Protein AF-A0A6I3KCF5-F1 (afdb_monomer_lite)

Sequence (185 aa):
MARKKREAAARRPHEKFSPAQVIAALEASAGIRLGAAQVLRCSPTTVTNYVERYPDVKAALAEILENRLDIAEGVIIKRIADDRNPAVQSNAAQFYLKMMGASRGYGAAPRVLKFKLPDIDGVEDVPRALSAIRAGVTNAEITPEQGRQLSDLVDIHRRALVDVEHDARLVALERTLSSNAAPRH

Structure (mmCIF, N/CA/C/O backbone):
data_AF-A0A6I3KCF5-F1
#
_entry.id   AF-A0A6I3KCF5-F1
#
loop_
_atom_site.group_PDB
_atom_site.id
_atom_site.type_symbol
_atom_site.label_atom_id
_atom_site.label_alt_id
_atom_site.label_comp_id
_atom_site.label_asym_id
_atom_site.label_entity_id
_atom_site.label_seq_id
_atom_site.pdbx_PDB_ins_code
_atom_site.Cartn_x
_atom_site.Cartn_y
_atom_site.Cartn_z
_atom_site.occupancy
_atom_site.B_iso_or_equiv
_atom_site.auth_seq_id
_atom_site.auth_comp_id
_atom_site.auth_asym_id
_atom_site.auth_atom_id
_atom_site.pdbx_PDB_model_num
ATOM 1 N N . MET A 1 1 ? -26.124 -21.050 31.000 1.00 44.09 1 MET A N 1
ATOM 2 C CA . MET A 1 1 ? -24.937 -21.603 31.702 1.00 44.09 1 MET A CA 1
ATOM 3 C C . MET A 1 1 ? -23.717 -21.857 30.796 1.00 44.09 1 MET A C 1
ATOM 5 O O . MET A 1 1 ? -22.607 -21.783 31.300 1.00 44.09 1 MET A O 1
ATOM 9 N N . ALA A 1 2 ? -23.861 -22.088 29.480 1.00 45.00 2 ALA A N 1
ATOM 10 C CA . ALA A 1 2 ? -22.724 -22.385 28.584 1.00 45.00 2 ALA A CA 1
ATOM 11 C C . ALA A 1 2 ? -21.804 -21.183 28.243 1.00 45.00 2 ALA A C 1
ATOM 13 O O . ALA A 1 2 ? -20.603 -21.361 28.060 1.00 45.00 2 ALA A O 1
ATOM 14 N N . ARG A 1 3 ? -22.340 -19.952 28.214 1.00 49.94 3 ARG A N 1
ATOM 15 C CA . ARG A 1 3 ? -21.597 -18.728 27.840 1.00 49.94 3 ARG A CA 1
ATOM 16 C C . ARG A 1 3 ? -20.489 -18.359 28.843 1.00 49.94 3 ARG A C 1
ATOM 18 O O . ARG A 1 3 ? -19.351 -18.154 28.439 1.00 49.94 3 ARG A O 1
ATOM 25 N N . LYS A 1 4 ? -20.787 -18.431 30.148 1.00 46.50 4 LYS A N 1
ATOM 26 C CA . LYS A 1 4 ? -19.824 -18.197 31.248 1.00 46.50 4 LYS A CA 1
ATOM 27 C C . LYS A 1 4 ? -18.660 -19.198 31.272 1.00 46.50 4 LYS A C 1
ATOM 29 O O . LYS A 1 4 ? -17.577 -18.869 31.739 1.00 46.50 4 LYS A O 1
ATOM 34 N N . LYS A 1 5 ? -18.872 -20.428 30.783 1.00 44.56 5 LYS A N 1
ATOM 35 C CA . LYS A 1 5 ? -17.862 -21.502 30.812 1.00 44.56 5 LYS A CA 1
ATOM 36 C C . LYS A 1 5 ? -16.839 -21.376 29.672 1.00 44.56 5 LYS A C 1
ATOM 38 O O . LYS A 1 5 ? -15.710 -21.819 29.837 1.00 44.56 5 LYS A O 1
ATOM 43 N N . ARG A 1 6 ? -17.207 -20.725 28.556 1.00 50.31 6 ARG A N 1
ATOM 44 C CA . ARG A 1 6 ? -16.279 -20.370 27.462 1.00 50.31 6 ARG A CA 1
ATOM 45 C C . ARG A 1 6 ? -15.410 -19.149 27.798 1.00 50.31 6 ARG A C 1
ATOM 47 O O . ARG A 1 6 ? -14.245 -19.134 27.427 1.00 50.31 6 ARG A O 1
ATOM 54 N N . GLU A 1 7 ? -15.928 -18.183 28.561 1.00 48.69 7 GLU A N 1
ATOM 55 C CA . GLU A 1 7 ? -15.172 -16.992 29.010 1.00 48.69 7 GLU A CA 1
ATOM 56 C C . GLU A 1 7 ? -14.004 -17.315 29.958 1.00 48.69 7 GLU A C 1
ATOM 58 O O . GLU A 1 7 ? -13.011 -16.590 29.987 1.00 48.69 7 GLU A O 1
ATOM 63 N N . ALA A 1 8 ? -14.098 -18.405 30.724 1.00 50.34 8 ALA A N 1
ATOM 64 C CA . ALA A 1 8 ? -13.083 -18.790 31.704 1.00 50.34 8 ALA A CA 1
ATOM 65 C C . ALA A 1 8 ? -11.875 -19.543 31.106 1.00 50.34 8 ALA A C 1
ATOM 67 O O . ALA A 1 8 ? -10.851 -19.660 31.771 1.00 50.34 8 ALA A O 1
ATOM 68 N N . ALA A 1 9 ? -11.961 -20.048 29.870 1.00 50.12 9 ALA A N 1
ATOM 69 C CA . ALA A 1 9 ? -10.979 -20.998 29.334 1.00 50.12 9 ALA A CA 1
ATOM 70 C C . ALA A 1 9 ? -9.673 -20.372 28.792 1.00 50.12 9 ALA A C 1
ATOM 72 O O . ALA A 1 9 ? -8.746 -21.113 28.484 1.00 50.12 9 ALA A O 1
ATOM 73 N N . ALA A 1 10 ? -9.565 -19.039 28.683 1.00 56.69 10 ALA A N 1
ATOM 74 C CA . ALA A 1 10 ? -8.436 -18.384 27.998 1.00 56.69 10 ALA A CA 1
ATOM 75 C C . ALA A 1 10 ? -7.713 -17.277 28.790 1.00 56.69 10 ALA A C 1
ATOM 77 O O . ALA A 1 10 ? -6.734 -16.723 28.297 1.00 56.69 10 ALA A O 1
ATOM 78 N N . ARG A 1 11 ? -8.169 -16.917 29.995 1.00 59.16 11 ARG A N 1
ATOM 79 C CA . ARG A 1 11 ? -7.588 -15.796 30.752 1.00 59.16 11 ARG A CA 1
ATOM 80 C C . ARG A 1 11 ? -6.475 -16.288 31.674 1.00 59.16 11 ARG A C 1
ATOM 82 O O . ARG A 1 11 ? -6.731 -17.098 32.565 1.00 59.16 11 ARG A O 1
ATOM 89 N N . ARG A 1 12 ? -5.252 -15.769 31.518 1.00 62.75 12 ARG A N 1
ATOM 90 C CA . ARG A 1 12 ? -4.183 -16.026 32.498 1.00 62.75 12 ARG A CA 1
ATOM 91 C C . ARG A 1 12 ? -4.473 -15.275 33.808 1.00 62.75 12 ARG A C 1
ATOM 93 O O . ARG A 1 12 ? -5.061 -14.193 33.760 1.00 62.75 12 ARG A O 1
ATOM 100 N N . PRO A 1 13 ? -4.012 -15.772 34.972 1.00 58.47 13 PRO A N 1
ATOM 101 C CA . PRO A 1 13 ? -4.351 -15.208 36.288 1.00 58.47 13 PRO A CA 1
ATOM 102 C C . PRO A 1 13 ? -4.056 -13.706 36.464 1.00 58.47 13 PRO A C 1
ATOM 104 O O . PRO A 1 13 ? -4.675 -13.053 37.298 1.00 58.47 13 PRO A O 1
ATOM 107 N N . HIS A 1 14 ? -3.147 -13.139 35.663 1.00 69.81 14 HIS A N 1
ATOM 108 C CA . HIS A 1 14 ? -2.705 -11.740 35.757 1.00 69.81 14 HIS A CA 1
ATOM 109 C C . HIS A 1 14 ? -3.268 -10.817 34.668 1.00 69.81 14 HIS A C 1
ATOM 111 O O . HIS A 1 14 ? -2.933 -9.633 34.619 1.00 69.81 14 HIS A O 1
ATOM 117 N N . GLU A 1 15 ? -4.104 -11.328 33.768 1.00 78.31 15 GLU A N 1
ATOM 118 C CA . GLU A 1 15 ? -4.630 -10.525 32.669 1.00 78.31 15 GLU A CA 1
ATOM 119 C C . GLU A 1 15 ? -5.854 -9.719 33.098 1.00 78.31 15 GLU A C 1
ATOM 121 O O . GLU A 1 15 ? -6.795 -10.240 33.704 1.00 78.31 15 GLU A O 1
ATOM 126 N N . LYS A 1 16 ? -5.814 -8.416 32.790 1.00 84.06 16 LYS A N 1
ATOM 127 C CA . LYS A 1 16 ? -6.870 -7.456 33.136 1.00 84.06 16 LYS A CA 1
ATOM 128 C C . LYS A 1 16 ? -8.125 -7.610 32.273 1.00 84.06 16 LYS A C 1
ATOM 130 O O . LYS A 1 16 ? -9.213 -7.331 32.764 1.00 84.06 16 LYS A O 1
ATOM 135 N N . PHE A 1 17 ? -7.982 -8.065 31.029 1.00 92.81 17 PHE A N 1
ATOM 136 C CA . PHE A 1 17 ? -9.075 -8.197 30.069 1.00 92.81 17 PHE A CA 1
ATOM 137 C C . PHE A 1 17 ? -9.121 -9.621 29.519 1.00 92.81 17 PHE A C 1
ATOM 139 O O . PHE A 1 17 ? -8.110 -10.314 29.457 1.00 92.81 17 PHE A O 1
ATOM 146 N N . SER A 1 18 ? -10.304 -10.072 29.124 1.00 94.25 18 SER A N 1
ATOM 147 C CA . SER A 1 18 ? -10.449 -11.282 28.315 1.00 94.25 18 SER A CA 1
ATOM 148 C C . SER A 1 18 ? -10.293 -10.949 26.825 1.00 94.25 18 SER A C 1
ATOM 150 O O . SER A 1 18 ? -10.602 -9.823 26.423 1.00 94.25 18 SER A O 1
ATOM 152 N N . PRO A 1 19 ? -9.890 -11.915 25.979 1.00 94.44 19 PRO A N 1
ATOM 153 C CA . PRO A 1 19 ? -9.884 -11.742 24.526 1.00 94.44 19 PRO A CA 1
ATOM 154 C C . PRO A 1 19 ? -11.222 -11.223 23.975 1.00 94.44 19 PRO A C 1
ATOM 156 O O . PRO A 1 19 ? -11.235 -10.289 23.180 1.00 94.44 19 PRO A O 1
ATOM 159 N N . ALA A 1 20 ? -12.350 -11.738 24.477 1.00 95.44 20 ALA A N 1
ATOM 160 C CA . ALA A 1 20 ? -13.687 -11.307 24.067 1.00 95.44 20 ALA A CA 1
ATOM 161 C C . ALA A 1 20 ? -13.976 -9.826 24.384 1.00 95.44 20 ALA A C 1
ATOM 163 O O . ALA A 1 20 ? -14.589 -9.135 23.576 1.00 95.44 20 ALA A O 1
ATOM 164 N N . GLN A 1 21 ? -13.505 -9.311 25.527 1.00 96.75 21 GLN A N 1
ATOM 165 C CA . GLN A 1 21 ? -13.636 -7.885 25.857 1.00 96.75 21 GLN A CA 1
ATOM 166 C C . GLN A 1 21 ? -12.814 -7.005 24.914 1.00 96.75 21 GLN A C 1
ATOM 168 O O . GLN A 1 21 ? -13.259 -5.921 24.545 1.00 96.75 21 GLN A O 1
ATOM 173 N N . VAL A 1 22 ? -11.625 -7.467 24.519 1.00 97.38 22 VAL A N 1
ATOM 174 C CA . VAL A 1 22 ? -10.785 -6.737 23.563 1.00 97.38 22 VAL A CA 1
ATOM 175 C C . VAL A 1 22 ? -11.412 -6.736 22.172 1.00 97.38 22 VAL A C 1
ATOM 177 O O . VAL A 1 22 ? -11.432 -5.686 21.538 1.00 97.38 22 VAL A O 1
ATOM 180 N N . ILE A 1 23 ? -11.984 -7.860 21.733 1.00 97.88 23 ILE A N 1
ATOM 181 C CA . ILE A 1 23 ? -12.723 -7.950 20.465 1.00 97.88 23 ILE A CA 1
ATOM 182 C C . ILE A 1 23 ? -13.905 -6.980 20.465 1.00 97.88 23 ILE A C 1
ATOM 184 O O . ILE A 1 23 ? -13.972 -6.128 19.589 1.00 97.88 23 ILE A O 1
ATOM 188 N N . ALA A 1 24 ? -14.760 -7.006 21.491 1.00 97.81 24 ALA A N 1
ATOM 189 C CA . ALA A 1 24 ? -15.908 -6.100 21.576 1.00 97.81 24 ALA A CA 1
ATOM 190 C C . ALA A 1 24 ? -15.497 -4.613 21.569 1.00 97.81 24 ALA A C 1
ATOM 192 O O . ALA A 1 24 ? -16.167 -3.771 20.972 1.00 97.81 24 ALA A O 1
ATOM 193 N N . AL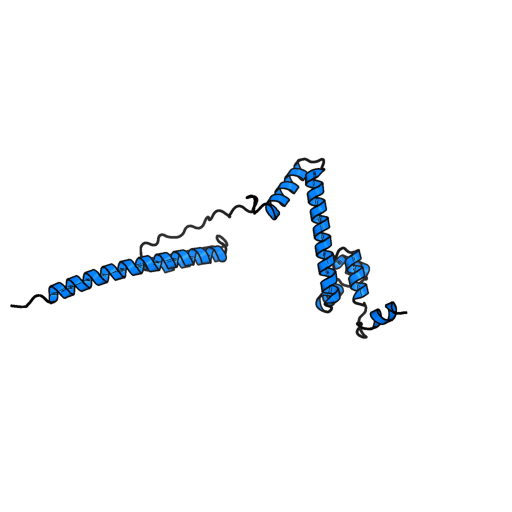A A 1 25 ? -14.373 -4.271 22.208 1.00 98.00 25 ALA A N 1
ATOM 194 C CA . ALA A 1 25 ? -13.841 -2.912 22.172 1.00 98.00 25 ALA A CA 1
ATOM 195 C C . ALA A 1 25 ? -13.296 -2.522 20.788 1.00 98.00 25 ALA A C 1
ATOM 197 O O . ALA A 1 25 ? -13.431 -1.365 20.394 1.00 98.00 25 ALA A O 1
ATOM 198 N N . LEU A 1 26 ? -12.691 -3.467 20.057 1.00 97.75 26 LEU A N 1
ATOM 199 C CA . LEU A 1 26 ? -12.254 -3.271 18.672 1.00 97.75 26 LEU A CA 1
ATOM 200 C C . LEU A 1 26 ? -13.448 -3.135 17.721 1.00 97.75 26 LEU A C 1
ATOM 202 O O . LEU A 1 26 ? -13.407 -2.284 16.841 1.00 97.75 26 LEU A O 1
ATOM 206 N N . GLU A 1 27 ? -14.518 -3.904 17.907 1.00 97.12 27 GLU A N 1
ATOM 207 C CA . GLU A 1 27 ? -15.756 -3.769 17.127 1.00 97.12 27 GLU A CA 1
ATOM 208 C C . GLU A 1 27 ? -16.377 -2.383 17.333 1.00 97.12 27 GLU A C 1
ATOM 210 O O . GLU A 1 27 ? -16.624 -1.660 16.368 1.00 97.12 27 GLU A O 1
ATOM 215 N N . ALA A 1 28 ? -16.531 -1.960 18.594 1.00 96.81 28 ALA A N 1
ATOM 216 C CA . ALA A 1 28 ? -17.076 -0.648 18.943 1.00 96.81 28 ALA A CA 1
ATOM 217 C C . ALA A 1 28 ? -16.240 0.524 18.396 1.00 96.81 28 ALA A C 1
ATOM 219 O O . ALA A 1 28 ? -16.764 1.622 18.213 1.00 96.81 28 ALA A O 1
ATOM 220 N N . SER A 1 29 ? -14.947 0.307 18.136 1.00 96.12 29 SER A N 1
ATOM 221 C CA . SER A 1 29 ? -14.039 1.317 17.592 1.00 96.12 29 SER A CA 1
ATOM 222 C C . SER A 1 29 ? -13.731 1.151 16.101 1.00 96.12 29 SER A C 1
ATOM 224 O O . SER A 1 29 ? -12.820 1.820 15.608 1.00 96.12 29 SER A O 1
ATOM 226 N N . ALA A 1 30 ? -14.425 0.261 15.381 1.00 93.94 30 ALA A N 1
ATOM 227 C CA . ALA A 1 30 ? -14.126 -0.077 13.983 1.00 93.94 30 ALA A CA 1
ATOM 228 C C . ALA A 1 30 ? -12.634 -0.426 13.757 1.00 93.94 30 ALA A C 1
ATOM 230 O O . ALA A 1 30 ? -11.966 0.048 12.830 1.00 93.94 30 ALA A O 1
ATOM 231 N N . GLY A 1 31 ? -12.064 -1.209 14.673 1.00 93.19 31 GLY A N 1
ATOM 232 C CA . GLY A 1 31 ? -10.689 -1.702 14.626 1.00 93.19 31 GLY A CA 1
ATOM 233 C C . GLY A 1 31 ? -9.635 -0.647 14.974 1.00 93.19 31 GLY A C 1
ATOM 234 O O . GLY A 1 31 ? -8.435 -0.896 14.833 1.00 93.19 31 GLY A O 1
ATOM 235 N N . ILE A 1 32 ? -10.035 0.548 15.424 1.00 95.44 32 ILE A N 1
ATOM 236 C CA . ILE A 1 32 ? -9.100 1.595 15.847 1.00 95.44 32 ILE A CA 1
ATOM 237 C C . ILE A 1 32 ? -8.574 1.244 17.240 1.00 95.44 32 ILE A C 1
ATOM 239 O O . ILE A 1 32 ? -9.301 1.312 18.233 1.00 95.44 32 ILE A O 1
ATOM 243 N N . ARG A 1 33 ? -7.283 0.909 17.332 1.00 94.25 33 ARG A N 1
ATOM 244 C CA . ARG A 1 33 ? -6.646 0.452 18.582 1.00 94.25 33 ARG A CA 1
ATOM 245 C C . ARG A 1 33 ? -6.702 1.487 19.703 1.00 94.25 33 ARG A C 1
ATOM 247 O O . ARG A 1 33 ? -6.974 1.127 20.842 1.00 94.25 33 ARG A O 1
ATOM 254 N N . LEU A 1 34 ? -6.474 2.764 19.385 1.00 95.81 34 LEU A N 1
ATOM 255 C CA . LEU A 1 34 ? -6.609 3.852 20.360 1.00 95.81 34 LEU A CA 1
ATOM 256 C C . LEU A 1 34 ? -8.057 3.971 20.860 1.00 95.81 34 LEU A C 1
ATOM 258 O O . LEU A 1 34 ? -8.266 4.100 22.060 1.00 95.81 34 LEU A O 1
ATOM 262 N N . GLY A 1 35 ? -9.045 3.853 19.967 1.00 96.69 35 GLY A N 1
ATOM 263 C CA . GLY A 1 35 ? -10.463 3.868 20.333 1.00 96.69 35 GLY A CA 1
ATOM 264 C C . GLY A 1 35 ? -10.843 2.683 21.223 1.00 96.69 35 GLY A C 1
ATOM 265 O O . GLY A 1 35 ? -11.459 2.869 22.266 1.00 96.69 35 GLY A O 1
ATOM 266 N N . ALA A 1 36 ? -10.381 1.476 20.894 1.00 97.06 36 ALA A N 1
ATOM 267 C CA . ALA A 1 36 ? -10.595 0.293 21.729 1.00 97.06 36 ALA A CA 1
ATOM 268 C C . ALA A 1 36 ? -9.938 0.447 23.111 1.00 97.06 36 ALA A C 1
ATOM 270 O O . ALA A 1 36 ? -10.520 0.090 24.133 1.00 97.06 36 ALA A O 1
ATOM 271 N N . ALA A 1 37 ? -8.739 1.031 23.161 1.00 97.31 37 ALA A N 1
ATOM 272 C CA . ALA A 1 37 ? -8.047 1.317 24.411 1.00 97.31 37 ALA A CA 1
ATOM 273 C C . ALA A 1 37 ? -8.792 2.353 25.266 1.00 97.31 37 ALA A C 1
ATOM 275 O O . ALA A 1 37 ? -8.874 2.188 26.480 1.00 97.31 37 ALA A O 1
ATOM 276 N N . GLN A 1 38 ? -9.393 3.374 24.649 1.00 97.44 38 GLN A N 1
ATOM 277 C CA . GLN A 1 38 ? -10.258 4.337 25.337 1.00 97.44 38 GLN A CA 1
ATOM 278 C C . GLN A 1 38 ? -11.514 3.662 25.904 1.00 97.44 38 GLN A C 1
ATOM 280 O O . GLN A 1 38 ? -11.844 3.884 27.069 1.00 97.44 38 GLN A O 1
ATOM 285 N N . VAL A 1 39 ? -12.160 2.781 25.129 1.00 97.00 39 VAL A N 1
ATOM 286 C CA . VAL A 1 39 ? -13.317 1.982 25.578 1.00 97.00 39 VAL A CA 1
ATOM 287 C C . VAL A 1 39 ? -12.951 1.117 26.790 1.00 97.00 39 VAL A C 1
ATOM 289 O O . VAL A 1 39 ? -13.680 1.089 27.780 1.00 97.00 39 VAL A O 1
ATOM 292 N N . LEU A 1 40 ? -11.787 0.462 26.755 1.00 96.06 40 LEU A N 1
ATOM 293 C CA . LEU A 1 40 ? -11.286 -0.386 27.844 1.00 96.06 40 LEU A CA 1
ATOM 294 C C . LEU A 1 40 ? -10.598 0.390 28.977 1.00 96.06 40 LEU A C 1
ATOM 296 O O . LEU A 1 40 ? -10.210 -0.215 29.978 1.00 96.06 40 LEU A O 1
ATOM 300 N N . ARG A 1 41 ? -10.421 1.710 28.824 1.00 96.75 41 ARG A N 1
ATOM 301 C CA . ARG A 1 41 ? -9.649 2.585 29.723 1.00 96.75 41 ARG A CA 1
ATOM 302 C C . ARG A 1 41 ? -8.249 2.035 30.021 1.00 96.75 41 ARG A C 1
ATOM 304 O O . ARG A 1 41 ? -7.807 1.984 31.169 1.00 96.75 41 ARG A O 1
ATOM 311 N N . CYS A 1 42 ? -7.555 1.592 28.979 1.00 96.12 42 CYS A N 1
ATOM 312 C CA . CYS A 1 42 ? -6.203 1.051 29.061 1.00 96.12 42 CYS A CA 1
ATOM 313 C C . CYS A 1 42 ? -5.259 1.735 28.062 1.00 96.12 42 CYS A C 1
ATOM 315 O O . CYS A 1 42 ? -5.647 2.641 27.328 1.00 96.12 42 CYS A O 1
ATOM 317 N N . SER A 1 43 ? -3.991 1.321 28.051 1.00 95.94 43 SER A N 1
ATOM 318 C CA . SER A 1 43 ? -3.025 1.814 27.065 1.00 95.94 43 SER A CA 1
ATOM 319 C C . SER A 1 43 ? -3.260 1.158 25.693 1.00 95.94 43 SER A C 1
ATOM 321 O O . SER A 1 43 ? -3.490 -0.053 25.647 1.00 95.94 43 SER A O 1
ATOM 323 N N . PRO A 1 44 ? -3.091 1.872 24.562 1.00 94.50 44 PRO A N 1
ATOM 324 C CA . PRO A 1 44 ? -3.104 1.279 23.218 1.00 94.50 44 PRO A CA 1
ATOM 325 C C . PRO A 1 44 ? -2.124 0.116 23.047 1.00 94.50 44 PRO A C 1
ATOM 327 O O . PRO A 1 44 ? -2.420 -0.847 22.340 1.00 94.50 44 PRO A O 1
ATOM 330 N N . THR A 1 45 ? -0.983 0.159 23.744 1.00 95.75 45 THR A N 1
ATOM 331 C CA . THR A 1 45 ? -0.019 -0.953 23.763 1.00 95.75 45 THR A CA 1
ATOM 332 C C . THR A 1 45 ? -0.617 -2.219 24.366 1.00 95.75 45 THR A C 1
ATOM 334 O O . THR A 1 45 ? -0.299 -3.313 23.919 1.00 95.75 45 THR A O 1
ATOM 337 N N . THR A 1 46 ? -1.543 -2.097 25.324 1.00 95.38 46 THR A N 1
ATOM 338 C CA . THR A 1 46 ? -2.258 -3.255 25.878 1.00 95.38 46 THR A CA 1
ATOM 339 C C . THR A 1 46 ? -3.102 -3.925 24.800 1.00 95.38 46 THR A C 1
ATOM 341 O O . THR A 1 46 ? -3.008 -5.133 24.640 1.00 95.38 46 THR A O 1
ATOM 344 N N . VAL A 1 47 ? -3.862 -3.165 24.010 1.00 96.31 47 VAL A N 1
ATOM 345 C CA . VAL A 1 47 ? -4.665 -3.725 22.909 1.00 96.31 47 VAL A CA 1
ATOM 346 C C . VAL A 1 47 ? -3.771 -4.393 21.859 1.00 96.31 47 VAL A C 1
ATOM 348 O O . VAL A 1 47 ? -4.043 -5.526 21.470 1.00 96.31 47 VAL A O 1
ATOM 351 N N . THR A 1 48 ? -2.669 -3.746 21.456 1.00 96.25 48 THR A N 1
ATOM 352 C CA . THR A 1 48 ? -1.685 -4.337 20.527 1.00 96.25 48 THR A CA 1
ATOM 353 C C . THR A 1 48 ? -1.135 -5.665 21.052 1.00 96.25 48 THR A C 1
ATOM 355 O O . THR A 1 48 ? -1.164 -6.656 20.329 1.00 96.25 48 THR A O 1
ATOM 358 N N . ASN A 1 49 ? -0.738 -5.725 22.327 1.00 95.31 49 ASN A N 1
ATOM 359 C CA . ASN A 1 49 ? -0.234 -6.957 22.935 1.00 95.31 49 ASN A CA 1
ATOM 360 C C . ASN A 1 49 ? -1.271 -8.090 22.899 1.00 95.31 49 ASN A C 1
ATOM 362 O O . ASN A 1 49 ? -0.899 -9.248 22.739 1.00 95.31 49 ASN A O 1
ATOM 366 N N . TYR A 1 50 ? -2.564 -7.783 23.054 1.00 95.88 50 TYR A N 1
ATOM 367 C CA . TYR A 1 50 ? -3.621 -8.794 22.941 1.00 95.88 50 TYR A CA 1
ATOM 368 C C . TYR A 1 50 ? -3.803 -9.267 21.498 1.00 95.88 50 TYR A C 1
ATOM 370 O O . TYR A 1 50 ? -3.946 -10.465 21.286 1.00 95.88 50 TYR A O 1
ATOM 378 N N . VAL A 1 51 ? -3.751 -8.363 20.516 1.00 95.56 51 VAL A N 1
ATOM 379 C CA . VAL A 1 51 ? -3.819 -8.718 19.087 1.00 95.56 51 VAL A CA 1
ATOM 380 C C . VAL A 1 51 ? -2.660 -9.633 18.686 1.00 95.56 51 VAL A C 1
ATOM 382 O O . VAL A 1 51 ? -2.860 -10.596 17.956 1.00 95.56 51 VAL A O 1
ATOM 385 N N . GLU A 1 52 ? -1.446 -9.358 19.160 1.00 94.69 52 GLU A N 1
ATOM 386 C CA . GLU A 1 52 ? -0.269 -10.181 18.849 1.00 94.69 52 GLU A CA 1
ATOM 387 C C . GLU A 1 52 ? -0.304 -11.540 19.552 1.00 94.69 52 GLU A C 1
ATOM 389 O O . GLU A 1 52 ? 0.111 -12.549 18.986 1.00 94.69 52 GLU A O 1
ATOM 394 N N . ARG A 1 53 ? -0.807 -11.570 20.789 1.00 93.56 53 ARG A N 1
ATOM 395 C CA . ARG A 1 53 ? -0.809 -12.766 21.636 1.00 93.56 53 ARG A CA 1
ATOM 396 C C . ARG A 1 53 ? -1.946 -13.734 21.325 1.00 93.56 53 ARG A C 1
ATOM 398 O O . ARG A 1 53 ? -1.755 -14.937 21.481 1.00 93.56 53 ARG A O 1
ATOM 405 N N . TYR A 1 54 ? -3.120 -13.227 20.955 1.00 94.81 54 TYR A N 1
ATOM 406 C CA . TYR A 1 54 ? -4.337 -14.023 20.802 1.00 94.81 54 TYR A CA 1
ATOM 407 C C . TYR A 1 54 ? -4.756 -14.107 19.328 1.00 94.81 54 TYR A C 1
ATOM 409 O O . TYR A 1 54 ? -5.262 -13.117 18.791 1.00 94.81 54 TYR A O 1
ATOM 417 N N . PRO A 1 55 ? -4.615 -15.283 18.678 1.00 95.12 55 PRO A N 1
ATOM 418 C CA . PRO A 1 55 ? -5.012 -15.477 17.283 1.00 95.12 55 PRO A CA 1
ATOM 419 C C . PRO A 1 55 ? -6.469 -15.099 17.001 1.00 95.12 55 PRO A C 1
ATOM 421 O O . PRO A 1 55 ? -6.737 -14.474 15.982 1.00 95.12 55 PRO A O 1
ATOM 424 N N . ASP A 1 56 ? -7.387 -15.382 17.928 1.00 95.00 56 ASP A N 1
ATOM 425 C CA . ASP A 1 56 ? -8.810 -15.048 17.776 1.00 95.00 56 ASP A CA 1
ATOM 426 C C . ASP A 1 56 ? -9.047 -13.531 17.734 1.00 95.00 56 ASP A C 1
ATOM 428 O O . ASP A 1 56 ? -9.836 -13.041 16.932 1.00 95.00 56 ASP A O 1
ATOM 432 N N . VAL A 1 57 ? -8.319 -12.761 18.556 1.00 96.50 57 VAL A N 1
ATOM 433 C CA . VAL A 1 57 ? -8.388 -11.287 18.545 1.00 96.50 57 VAL A CA 1
ATOM 434 C C . VAL A 1 57 ? -7.814 -10.748 17.237 1.00 96.50 57 VAL A C 1
ATOM 436 O O . VAL A 1 57 ? -8.351 -9.797 16.671 1.00 96.50 57 VAL A O 1
ATOM 439 N N . LYS A 1 58 ? -6.736 -11.362 16.734 1.00 96.31 58 LYS A N 1
ATOM 440 C CA . LYS A 1 58 ? -6.140 -11.013 15.441 1.00 96.31 58 LYS A CA 1
ATOM 441 C C . LYS A 1 58 ? -7.091 -11.295 14.276 1.00 96.31 58 LYS A C 1
ATOM 443 O O . LYS A 1 58 ? -7.212 -10.447 13.397 1.00 96.31 58 LYS A O 1
ATOM 448 N N . ALA A 1 59 ? -7.751 -12.451 14.278 1.00 96.25 59 ALA A N 1
ATOM 449 C CA . ALA A 1 59 ? -8.716 -12.839 13.254 1.00 96.25 59 ALA A CA 1
ATOM 450 C C . ALA A 1 59 ? -9.931 -11.902 13.252 1.00 96.25 59 ALA A C 1
ATOM 452 O O . ALA A 1 59 ? -10.262 -11.348 12.208 1.00 96.25 59 ALA A O 1
ATOM 453 N N . ALA A 1 60 ? -10.509 -11.630 14.426 1.00 96.62 60 ALA A N 1
ATOM 454 C CA . ALA A 1 60 ? -11.607 -10.675 14.558 1.00 96.62 60 ALA A CA 1
ATOM 455 C C . ALA A 1 60 ? -11.200 -9.265 14.100 1.00 96.62 60 ALA A C 1
ATOM 457 O O . ALA A 1 60 ? -11.946 -8.597 13.393 1.00 96.62 60 ALA A O 1
ATOM 458 N N . LEU A 1 61 ? -9.987 -8.808 14.444 1.00 96.00 61 LEU A N 1
ATOM 459 C CA . LEU A 1 61 ? -9.484 -7.528 13.949 1.00 96.00 61 LEU A CA 1
ATOM 460 C C . LEU A 1 61 ? -9.384 -7.507 12.420 1.00 96.00 61 LEU A C 1
ATOM 462 O O . LEU A 1 61 ? -9.741 -6.497 11.827 1.00 96.00 61 LEU A O 1
ATOM 466 N N . ALA A 1 62 ? -8.906 -8.579 11.785 1.00 94.50 62 ALA A N 1
ATOM 467 C CA . ALA A 1 62 ? -8.822 -8.646 10.328 1.00 94.50 62 ALA A CA 1
ATOM 468 C C . ALA A 1 62 ? -10.207 -8.485 9.678 1.00 94.50 62 ALA A C 1
ATOM 470 O O . ALA A 1 62 ? -10.366 -7.632 8.814 1.00 94.50 62 ALA A O 1
ATOM 471 N N . GLU A 1 63 ? -11.220 -9.201 10.166 1.00 96.38 63 GLU A N 1
ATOM 472 C CA . GLU A 1 63 ? -12.605 -9.079 9.685 1.00 96.38 63 GLU A CA 1
ATOM 473 C C . GLU A 1 63 ? -13.165 -7.655 9.862 1.00 96.38 63 GLU A C 1
ATOM 475 O O . GLU A 1 63 ? -13.744 -7.084 8.938 1.00 96.38 63 GLU A O 1
ATOM 480 N N . ILE A 1 64 ? -12.924 -7.027 11.019 1.00 95.81 64 ILE A N 1
ATOM 481 C CA . ILE A 1 64 ? -13.335 -5.637 11.272 1.00 95.81 64 ILE A CA 1
ATOM 482 C C . ILE A 1 64 ? -12.657 -4.667 10.292 1.00 95.81 64 ILE A C 1
ATOM 484 O O . ILE A 1 64 ? -13.266 -3.676 9.881 1.00 95.81 64 ILE A O 1
ATOM 488 N N . LEU A 1 65 ? -11.392 -4.914 9.939 1.00 91.88 65 LEU A N 1
ATOM 489 C CA . LEU A 1 65 ? -10.646 -4.077 9.000 1.00 91.88 65 LEU A CA 1
ATOM 490 C C . LEU A 1 65 ? -11.169 -4.213 7.565 1.00 91.88 65 LEU A C 1
ATOM 492 O O . LEU A 1 65 ? -11.283 -3.181 6.906 1.00 91.88 65 LEU A O 1
ATOM 496 N N . GLU A 1 66 ? -11.534 -5.420 7.126 1.00 94.12 66 GLU A N 1
ATOM 497 C CA . GLU A 1 66 ? -12.193 -5.647 5.829 1.00 94.12 66 GLU A CA 1
ATOM 498 C C . GLU A 1 66 ? -13.549 -4.930 5.774 1.00 94.12 66 GLU A C 1
ATOM 500 O O . GLU A 1 66 ? -13.776 -4.096 4.905 1.00 94.12 66 GLU A O 1
ATOM 505 N N . ASN A 1 67 ? -14.401 -5.104 6.790 1.00 93.81 67 ASN A N 1
ATOM 506 C CA . ASN A 1 67 ? -15.685 -4.398 6.850 1.00 93.81 67 ASN A CA 1
ATOM 507 C C . ASN A 1 67 ? -15.515 -2.863 6.859 1.00 93.81 67 ASN A C 1
ATOM 509 O O . ASN A 1 67 ? -16.304 -2.118 6.278 1.00 93.81 67 ASN A O 1
ATOM 513 N N . ARG A 1 68 ? -14.466 -2.346 7.511 1.00 90.06 68 ARG A N 1
ATOM 514 C CA . ARG A 1 68 ? -14.161 -0.908 7.469 1.00 90.06 68 ARG A CA 1
ATOM 515 C C . ARG A 1 68 ? -13.753 -0.451 6.067 1.00 90.06 68 ARG A C 1
ATOM 517 O O . ARG A 1 68 ? -14.059 0.686 5.702 1.00 90.06 68 ARG A O 1
ATOM 524 N N . LEU A 1 69 ? -13.045 -1.295 5.320 1.00 90.81 69 LEU A N 1
ATOM 525 C CA . LEU A 1 69 ? -12.682 -1.022 3.937 1.00 90.81 69 LEU A CA 1
ATOM 526 C C . LEU A 1 69 ? -13.938 -0.955 3.059 1.00 90.81 69 LEU A C 1
ATOM 528 O O . LEU A 1 69 ? -14.121 0.060 2.391 1.00 90.81 69 LEU A O 1
ATOM 532 N N . ASP A 1 70 ? -14.855 -1.919 3.178 1.00 93.62 70 ASP A N 1
ATOM 533 C CA . ASP A 1 70 ? -16.141 -1.925 2.458 1.00 93.62 70 ASP A CA 1
ATOM 534 C C . ASP A 1 70 ? -16.950 -0.640 2.705 1.00 93.62 70 ASP A C 1
ATOM 536 O O . ASP A 1 70 ? -17.505 -0.030 1.785 1.00 93.62 70 ASP A O 1
ATOM 540 N N . ILE A 1 71 ? -16.987 -0.164 3.956 1.00 92.38 71 ILE A N 1
ATOM 541 C CA . ILE A 1 71 ? -17.643 1.106 4.302 1.00 92.38 71 ILE A CA 1
ATOM 542 C C . ILE A 1 71 ? -16.974 2.281 3.577 1.00 92.38 71 ILE A C 1
ATOM 544 O O . ILE A 1 71 ? -17.665 3.161 3.054 1.00 92.38 71 ILE A O 1
ATOM 548 N N . ALA A 1 72 ? -15.640 2.322 3.546 1.00 89.62 72 ALA A N 1
ATOM 549 C CA . ALA A 1 72 ? -14.898 3.379 2.867 1.00 89.62 72 ALA A CA 1
ATOM 550 C C . ALA A 1 72 ? -15.131 3.351 1.346 1.00 89.62 72 ALA A C 1
ATOM 552 O O . ALA A 1 72 ? -15.337 4.408 0.742 1.00 89.62 72 ALA A O 1
ATOM 553 N N . GLU A 1 73 ? -15.174 2.164 0.740 1.00 92.56 73 GLU A N 1
ATOM 554 C CA . GLU A 1 73 ? -15.537 1.985 -0.668 1.00 92.56 73 GLU A CA 1
ATOM 555 C C . GLU A 1 73 ? -16.951 2.496 -0.944 1.00 92.56 73 GLU A C 1
ATOM 557 O O . GLU A 1 73 ? -17.156 3.292 -1.863 1.00 92.56 73 GLU A O 1
ATOM 562 N N . GLY A 1 74 ? -17.915 2.150 -0.088 1.00 93.69 74 GLY A N 1
ATOM 563 C CA . GLY A 1 74 ? -19.281 2.659 -0.174 1.00 93.69 74 GLY A CA 1
ATOM 564 C C . GLY A 1 74 ? -19.362 4.188 -0.096 1.00 93.69 74 GLY A C 1
ATOM 565 O O . GLY A 1 74 ? -20.154 4.801 -0.814 1.00 93.69 74 GLY A O 1
ATOM 566 N N . VAL A 1 75 ? -18.529 4.833 0.730 1.00 93.88 75 VAL A N 1
ATOM 567 C CA . VAL A 1 75 ? -18.433 6.304 0.786 1.00 93.88 75 VAL A CA 1
ATOM 568 C C . VAL A 1 75 ? -17.905 6.875 -0.529 1.00 93.88 75 VAL A C 1
ATOM 570 O O . VAL A 1 75 ? -18.453 7.864 -1.016 1.00 93.88 75 VAL A O 1
ATOM 573 N N . ILE A 1 76 ? -16.868 6.271 -1.116 1.00 94.50 76 ILE A N 1
ATOM 574 C CA . ILE A 1 76 ? -16.321 6.708 -2.409 1.00 94.50 76 ILE A CA 1
ATOM 575 C C . ILE A 1 76 ? -17.380 6.567 -3.505 1.00 94.50 76 ILE A C 1
ATOM 577 O O . ILE A 1 76 ? -17.622 7.529 -4.230 1.00 94.50 76 ILE A O 1
ATOM 581 N N . ILE A 1 77 ? -18.062 5.421 -3.583 1.00 94.12 77 ILE A N 1
ATOM 582 C CA . ILE A 1 77 ? -19.115 5.163 -4.576 1.00 94.12 77 ILE A CA 1
ATOM 583 C C . ILE A 1 77 ? -20.245 6.191 -4.450 1.00 94.12 77 ILE A C 1
ATOM 585 O O . ILE A 1 77 ? -20.640 6.794 -5.447 1.00 94.12 77 ILE A O 1
ATOM 589 N N . LYS A 1 78 ? -20.716 6.463 -3.227 1.00 95.38 78 LYS A N 1
ATOM 590 C CA . LYS A 1 78 ? -21.736 7.495 -2.980 1.00 95.38 78 LYS A CA 1
ATOM 591 C C . LYS A 1 78 ? -21.271 8.883 -3.409 1.00 95.38 78 LYS A C 1
ATOM 593 O O . LYS A 1 78 ? -22.041 9.621 -4.011 1.00 95.38 78 LYS A O 1
ATOM 598 N N . ARG A 1 79 ? -20.013 9.242 -3.129 1.00 95.31 79 ARG A N 1
ATOM 599 C CA . ARG A 1 79 ? -19.448 10.529 -3.561 1.00 95.31 79 ARG A CA 1
ATOM 600 C C . ARG A 1 79 ? -19.351 10.642 -5.077 1.00 95.31 79 ARG A C 1
ATOM 602 O O . ARG A 1 79 ? -19.502 11.737 -5.593 1.00 95.31 79 ARG A O 1
ATOM 609 N N . ILE A 1 80 ? -19.106 9.544 -5.785 1.00 94.44 80 ILE A N 1
ATOM 610 C CA . ILE A 1 80 ? -19.099 9.535 -7.252 1.00 94.44 80 ILE A CA 1
ATOM 611 C C . ILE A 1 80 ? -20.515 9.743 -7.798 1.00 94.44 80 ILE A C 1
ATOM 613 O O . ILE A 1 80 ? -20.689 10.524 -8.727 1.00 94.44 80 ILE A O 1
ATOM 617 N N . ALA A 1 81 ? -21.507 9.057 -7.228 1.00 93.81 81 ALA A N 1
ATOM 618 C CA . ALA A 1 81 ? -22.879 9.086 -7.725 1.00 93.81 81 ALA A CA 1
ATOM 619 C C . ALA A 1 81 ? -23.615 10.400 -7.405 1.00 93.81 81 ALA A C 1
ATOM 621 O O . ALA A 1 81 ? -24.215 10.999 -8.294 1.00 93.81 81 ALA A O 1
ATOM 622 N N . ASP A 1 82 ? -23.541 10.862 -6.151 1.00 93.06 82 ASP A N 1
ATOM 623 C CA . ASP A 1 82 ? -24.553 11.773 -5.594 1.00 93.06 82 ASP A CA 1
ATOM 624 C C . ASP A 1 82 ? -23.981 13.054 -4.957 1.00 93.06 82 ASP A C 1
ATOM 626 O O . ASP A 1 82 ? -24.730 13.847 -4.377 1.00 93.06 82 ASP A O 1
ATOM 630 N N . ASP A 1 83 ? -22.663 13.291 -5.008 1.00 93.75 83 ASP A N 1
ATOM 631 C CA . ASP A 1 83 ? -22.098 14.492 -4.376 1.00 93.75 83 ASP A CA 1
ATOM 632 C C . ASP A 1 83 ? -22.514 15.772 -5.121 1.00 93.75 83 ASP A C 1
ATOM 634 O O . ASP A 1 83 ? -22.426 15.870 -6.341 1.00 93.75 83 ASP A O 1
ATOM 638 N N . ARG A 1 84 ? -22.958 16.795 -4.387 1.00 93.19 84 ARG A N 1
ATOM 639 C CA . ARG A 1 84 ? -23.399 18.066 -4.985 1.00 93.19 84 ARG A CA 1
ATOM 640 C C . ARG A 1 84 ? -22.245 18.882 -5.562 1.00 93.19 84 ARG A C 1
ATOM 642 O O . ARG A 1 84 ? -22.495 19.829 -6.302 1.00 93.19 84 ARG A O 1
ATOM 649 N N . ASN A 1 85 ? -21.006 18.569 -5.186 1.00 94.62 85 ASN A N 1
ATOM 650 C CA . ASN A 1 85 ? -19.814 19.251 -5.657 1.00 94.62 85 ASN A CA 1
ATOM 651 C C . ASN A 1 85 ? -19.145 18.446 -6.792 1.00 94.62 85 ASN A C 1
ATOM 653 O O . ASN A 1 85 ? -18.507 17.424 -6.520 1.00 94.62 85 ASN A O 1
ATOM 657 N N . PRO A 1 86 ? -19.182 18.933 -8.050 1.00 92.31 86 PRO A N 1
ATOM 658 C CA . PRO A 1 86 ? -18.593 18.228 -9.191 1.00 92.31 86 PRO A CA 1
ATOM 659 C C . PRO A 1 86 ? -17.087 17.963 -9.057 1.00 92.31 86 PRO A C 1
ATOM 661 O O . PRO A 1 86 ? -16.579 16.974 -9.588 1.00 92.31 86 PRO A O 1
ATOM 664 N N . ALA A 1 87 ? -16.355 18.817 -8.329 1.00 92.75 87 ALA A N 1
ATOM 665 C CA . ALA A 1 87 ? -14.931 18.607 -8.081 1.00 92.75 87 ALA A CA 1
ATOM 666 C C . ALA A 1 87 ? -14.697 17.409 -7.147 1.00 92.75 87 ALA A C 1
ATOM 668 O O . ALA A 1 87 ? -13.768 16.632 -7.358 1.00 92.75 87 ALA A O 1
ATOM 669 N N . VAL A 1 88 ? -15.561 17.216 -6.145 1.00 91.56 88 VAL A N 1
ATOM 670 C CA . VAL A 1 88 ? -15.494 16.055 -5.245 1.00 91.56 88 VAL A CA 1
ATOM 671 C C . VAL A 1 88 ? -15.856 14.778 -5.997 1.00 91.56 88 VAL A C 1
ATOM 673 O O . VAL A 1 88 ? -15.114 13.801 -5.885 1.00 91.56 88 VAL A O 1
ATOM 676 N N . GLN A 1 89 ? -16.918 14.805 -6.812 1.00 93.88 89 GLN A N 1
ATOM 677 C CA . GLN A 1 89 ? -17.295 13.674 -7.669 1.00 93.88 89 GLN A CA 1
ATOM 678 C C . GLN A 1 89 ? -16.134 13.258 -8.582 1.00 93.88 89 GLN A C 1
ATOM 680 O O . GLN A 1 89 ? -15.722 12.097 -8.593 1.00 93.88 89 GLN A O 1
ATOM 685 N N . SER A 1 90 ? -15.552 14.228 -9.297 1.00 89.94 90 SER A N 1
ATOM 686 C CA . SER A 1 90 ? -14.455 13.991 -10.241 1.00 89.94 90 SER A CA 1
ATOM 687 C C . SER A 1 90 ? -13.207 13.445 -9.546 1.00 89.94 90 SER A C 1
ATOM 689 O O . SER A 1 90 ? -12.609 12.484 -10.026 1.00 89.94 90 SER A O 1
ATOM 691 N N . ASN A 1 91 ? -12.835 13.997 -8.388 1.00 92.75 91 ASN A N 1
ATOM 692 C CA . ASN A 1 91 ? -11.683 13.522 -7.619 1.00 92.75 91 ASN A CA 1
ATOM 693 C C . ASN A 1 91 ? -11.899 12.102 -7.076 1.00 92.75 91 ASN A C 1
ATOM 695 O O . ASN A 1 91 ? -10.987 11.277 -7.135 1.00 92.75 91 ASN A O 1
ATOM 699 N N . ALA A 1 92 ? -13.100 11.794 -6.574 1.00 92.50 92 ALA A N 1
ATOM 700 C CA . ALA A 1 92 ? -13.445 10.452 -6.110 1.00 92.50 92 ALA A CA 1
ATOM 701 C C . ALA A 1 92 ? -13.405 9.434 -7.263 1.00 92.50 92 ALA A C 1
ATOM 703 O O . ALA A 1 92 ? -12.819 8.362 -7.109 1.00 92.50 92 ALA A O 1
ATOM 704 N N . ALA A 1 93 ? -13.940 9.794 -8.435 1.00 92.31 93 ALA A N 1
ATOM 705 C CA . ALA A 1 93 ? -13.919 8.951 -9.628 1.00 92.31 93 ALA A CA 1
ATOM 706 C C . ALA A 1 93 ? -12.489 8.712 -10.138 1.00 92.31 93 ALA A C 1
ATOM 708 O O . ALA A 1 93 ? -12.119 7.573 -10.415 1.00 92.31 93 ALA A O 1
ATOM 709 N N . GLN A 1 94 ? -11.657 9.757 -10.208 1.00 90.31 94 GLN A N 1
ATOM 710 C CA . GLN A 1 94 ? -10.245 9.635 -10.587 1.00 90.31 94 GLN A CA 1
ATOM 711 C C . GLN A 1 94 ? -9.471 8.733 -9.626 1.00 90.31 94 GLN A C 1
ATOM 713 O O . GLN A 1 94 ? -8.711 7.872 -10.070 1.00 90.31 94 GLN A O 1
ATOM 718 N N . PHE A 1 95 ? -9.666 8.912 -8.316 1.00 90.69 95 PHE A N 1
ATOM 719 C CA . PHE A 1 95 ? -9.038 8.064 -7.308 1.00 90.69 95 PHE A CA 1
ATOM 720 C C . PHE A 1 95 ? -9.458 6.600 -7.480 1.00 90.69 95 PHE A C 1
ATOM 722 O O . PHE A 1 95 ? -8.597 5.724 -7.551 1.00 90.69 95 PHE A O 1
ATOM 729 N N . TYR A 1 96 ? -10.760 6.339 -7.624 1.00 90.94 96 TYR A N 1
ATOM 730 C CA . TYR A 1 96 ? -11.285 4.989 -7.820 1.00 90.94 96 TYR A CA 1
ATOM 731 C C . TYR A 1 96 ? -10.731 4.335 -9.092 1.00 90.94 96 TYR A C 1
ATOM 733 O O . TYR A 1 96 ? -10.205 3.224 -9.043 1.00 90.94 96 TYR A O 1
ATOM 741 N N . LEU A 1 97 ? -10.765 5.046 -10.224 1.00 91.44 97 LEU A N 1
ATOM 742 C CA . LEU A 1 97 ? -10.231 4.555 -11.495 1.00 91.44 97 LEU A CA 1
ATOM 743 C C . LEU A 1 97 ? -8.728 4.287 -11.422 1.00 91.44 97 LEU A C 1
ATOM 745 O O . LEU A 1 97 ? -8.280 3.283 -11.955 1.00 91.44 97 LEU A O 1
ATOM 749 N N . LYS A 1 98 ? -7.948 5.119 -10.728 1.00 87.31 98 LYS A N 1
ATOM 750 C CA . LYS A 1 98 ? -6.506 4.894 -10.554 1.00 87.31 98 LYS A CA 1
ATOM 751 C C . LYS A 1 98 ? -6.189 3.606 -9.788 1.00 87.31 98 LYS A C 1
ATOM 753 O O . LYS A 1 98 ? -5.158 2.993 -10.054 1.00 87.31 98 LYS A O 1
ATOM 758 N N . MET A 1 99 ? -7.033 3.233 -8.826 1.00 87.50 99 MET A N 1
ATOM 759 C CA . MET A 1 99 ? -6.813 2.057 -7.978 1.00 87.50 99 MET A CA 1
ATOM 760 C C . MET A 1 99 ? -7.402 0.779 -8.591 1.00 87.50 99 MET A C 1
ATOM 762 O O . MET A 1 99 ? -6.760 -0.264 -8.542 1.00 87.50 99 MET A O 1
ATOM 766 N N . MET A 1 100 ? -8.587 0.865 -9.204 1.00 86.31 100 MET A N 1
ATOM 767 C CA . MET A 1 100 ? -9.352 -0.300 -9.681 1.00 86.31 100 MET A CA 1
ATOM 768 C C . MET A 1 100 ? -9.401 -0.436 -11.208 1.00 86.31 100 MET A C 1
ATOM 770 O O . MET A 1 100 ? -9.726 -1.498 -11.734 1.00 86.31 100 MET A O 1
ATOM 774 N N . GLY A 1 101 ? -9.094 0.628 -11.947 1.00 85.50 101 GLY A N 1
ATOM 775 C CA . GLY A 1 101 ? -9.222 0.697 -13.402 1.00 85.50 101 GLY A CA 1
ATOM 776 C C . GLY A 1 101 ? -7.956 0.319 -14.170 1.00 85.50 101 GLY A C 1
ATOM 777 O O . GLY A 1 101 ? -7.904 0.563 -15.375 1.00 85.50 101 GLY A O 1
ATOM 778 N N . ALA A 1 102 ? -6.956 -0.288 -13.520 1.00 82.12 102 ALA A N 1
ATOM 779 C CA . ALA A 1 102 ? -5.673 -0.620 -14.144 1.00 82.12 102 ALA A CA 1
ATOM 780 C C . ALA A 1 102 ? -5.836 -1.522 -15.379 1.00 82.12 102 ALA A C 1
ATOM 782 O O . ALA A 1 102 ? -5.257 -1.248 -16.428 1.00 82.12 102 ALA A O 1
ATOM 783 N N . SER A 1 103 ? -6.709 -2.533 -15.301 1.00 78.12 103 SER A N 1
ATOM 784 C CA . SER A 1 103 ? -7.051 -3.412 -16.433 1.00 78.12 103 SER A CA 1
ATOM 785 C C . SER A 1 103 ? -7.744 -2.682 -17.590 1.00 78.12 103 SER A C 1
ATOM 787 O O . SER A 1 103 ? -7.796 -3.191 -18.704 1.00 78.12 103 SER A O 1
ATOM 789 N N . ARG A 1 104 ? -8.267 -1.480 -17.333 1.00 79.00 104 ARG A N 1
ATOM 790 C CA . ARG A 1 104 ? -8.926 -0.598 -18.302 1.00 79.00 104 ARG A CA 1
ATOM 791 C C . ARG A 1 104 ? -8.044 0.591 -18.708 1.00 79.00 104 ARG A C 1
ATOM 793 O O . ARG A 1 104 ? -8.545 1.525 -19.322 1.00 79.00 104 ARG A O 1
ATOM 800 N N . GLY A 1 105 ? -6.756 0.578 -18.352 1.00 77.50 105 GLY A N 1
ATOM 801 C CA . GLY A 1 105 ? -5.788 1.628 -18.695 1.00 77.50 105 GLY A CA 1
ATOM 802 C C . GLY A 1 105 ? -5.716 2.804 -17.713 1.00 77.50 105 GLY A C 1
ATOM 803 O O . GLY A 1 105 ? -4.910 3.710 -17.909 1.00 77.50 105 GLY A O 1
ATOM 804 N N . TYR A 1 106 ? -6.503 2.792 -16.634 1.00 77.69 106 TYR A N 1
ATOM 805 C CA . TYR A 1 106 ? -6.444 3.793 -15.569 1.00 77.69 106 TYR A CA 1
ATOM 806 C C . TYR A 1 106 ? -5.507 3.290 -14.467 1.00 77.69 106 TYR A C 1
ATOM 808 O O . TYR A 1 106 ? -5.899 2.546 -13.579 1.00 77.69 106 TYR A O 1
ATOM 816 N N . GLY A 1 107 ? -4.233 3.651 -14.539 1.00 73.06 107 GLY A N 1
ATOM 817 C CA . GLY A 1 107 ? -3.229 3.274 -13.545 1.00 73.06 107 GLY A CA 1
ATOM 818 C C . GLY A 1 107 ? -2.216 4.391 -13.352 1.00 73.06 107 GLY A C 1
ATOM 819 O O . GLY A 1 107 ? -2.271 5.423 -14.024 1.00 73.06 1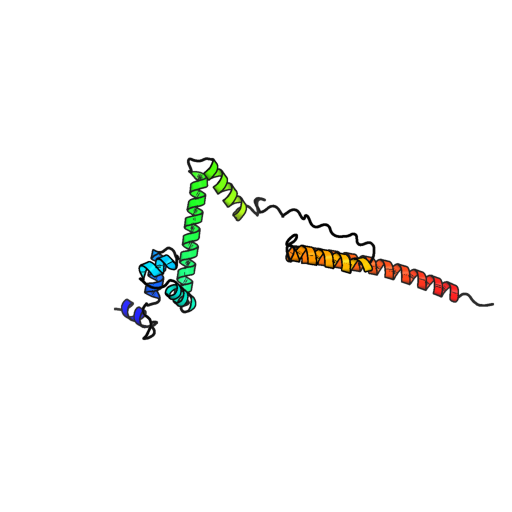07 GLY A O 1
ATOM 820 N N . ALA A 1 108 ? -1.274 4.209 -12.427 1.00 67.38 108 ALA A N 1
ATOM 821 C CA . ALA A 1 108 ? -0.122 5.099 -12.377 1.00 67.38 108 ALA A CA 1
ATOM 822 C C . ALA A 1 108 ? 0.617 5.006 -13.720 1.00 67.38 108 ALA A C 1
ATOM 824 O O . ALA A 1 108 ? 1.101 3.934 -14.082 1.00 67.38 108 ALA A O 1
ATOM 825 N N . ALA A 1 109 ? 0.683 6.115 -14.462 1.00 61.91 109 ALA A N 1
ATOM 826 C CA . ALA A 1 109 ? 1.519 6.182 -15.650 1.00 61.91 109 ALA A CA 1
ATOM 827 C C . ALA A 1 109 ? 2.952 5.777 -15.262 1.00 61.91 109 ALA A C 1
ATOM 829 O O . ALA A 1 109 ? 3.424 6.207 -14.198 1.00 61.91 109 ALA A O 1
ATOM 830 N N . PRO A 1 110 ? 3.646 4.955 -16.072 1.00 55.88 110 PRO A N 1
ATOM 831 C CA . PRO A 1 110 ? 5.031 4.616 -15.794 1.00 55.88 110 PRO A CA 1
ATOM 832 C C . PRO A 1 110 ? 5.819 5.919 -15.650 1.00 55.88 110 PRO A C 1
ATOM 834 O O . PRO A 1 110 ? 5.760 6.800 -16.511 1.00 55.88 110 PRO A O 1
ATOM 837 N N . ARG A 1 111 ? 6.507 6.078 -14.515 1.00 60.03 111 ARG A N 1
ATOM 838 C CA . ARG A 1 111 ? 7.364 7.240 -14.273 1.00 60.03 111 ARG A CA 1
ATOM 839 C C . ARG A 1 111 ? 8.394 7.279 -15.401 1.00 60.03 111 ARG A C 1
ATOM 841 O O . ARG A 1 111 ? 9.190 6.352 -15.527 1.00 60.03 111 ARG A O 1
ATOM 848 N N . VAL A 1 112 ? 8.350 8.334 -16.215 1.00 58.88 112 VAL A N 1
ATOM 849 C CA . VAL A 1 112 ? 9.276 8.529 -17.336 1.00 58.88 112 VAL A CA 1
ATOM 850 C C . VAL A 1 112 ? 10.707 8.470 -16.803 1.00 58.88 112 VAL A C 1
ATOM 852 O O . VAL A 1 112 ? 11.064 9.224 -15.894 1.00 58.88 112 VAL A O 1
ATOM 855 N N . LEU A 1 113 ? 11.503 7.548 -17.346 1.00 59.88 113 LEU A N 1
ATOM 856 C CA . LEU A 1 113 ? 12.908 7.372 -16.996 1.00 59.88 113 LEU A CA 1
ATOM 857 C C . LEU A 1 113 ? 13.684 8.628 -17.411 1.00 59.88 113 LEU A C 1
ATOM 859 O O . LEU A 1 113 ? 13.806 8.928 -18.595 1.00 59.88 113 LEU A O 1
ATOM 863 N N . LYS A 1 114 ? 14.219 9.365 -16.433 1.00 67.31 114 LYS A N 1
ATOM 864 C CA . LYS A 1 114 ? 15.207 10.439 -16.660 1.00 67.31 114 LYS A CA 1
ATOM 865 C C . LYS A 1 114 ? 16.649 9.924 -16.591 1.00 67.31 114 LYS A C 1
ATOM 867 O O . LYS A 1 114 ? 17.581 10.712 -16.486 1.00 67.31 114 LYS A O 1
ATOM 872 N N . PHE A 1 115 ? 16.824 8.609 -16.610 1.00 79.19 115 PHE A N 1
ATOM 873 C CA . PHE A 1 115 ? 18.119 7.967 -16.488 1.00 79.19 115 PHE A CA 1
ATOM 874 C C . PHE A 1 115 ? 18.763 7.833 -17.867 1.00 79.19 115 PHE A C 1
ATOM 876 O O . PHE A 1 115 ? 18.183 7.221 -18.764 1.00 79.19 115 PHE A O 1
ATOM 883 N N . LYS A 1 116 ? 19.948 8.423 -18.040 1.00 81.81 116 LYS A N 1
ATOM 884 C CA . LYS A 1 116 ? 20.753 8.273 -19.255 1.00 81.81 116 LYS A CA 1
ATOM 885 C C . LYS A 1 116 ? 21.823 7.220 -19.008 1.00 81.81 116 LYS A C 1
ATOM 887 O O . LYS A 1 116 ? 22.689 7.415 -18.158 1.00 81.81 116 LYS A O 1
ATOM 892 N N . LEU A 1 117 ? 21.753 6.124 -19.755 1.00 84.50 117 LEU A N 1
ATOM 893 C CA . LEU A 1 117 ? 22.820 5.134 -19.777 1.00 84.50 117 LEU A CA 1
ATOM 894 C C . LEU A 1 117 ? 23.989 5.686 -20.618 1.00 84.50 117 LEU A C 1
ATOM 896 O O . LEU A 1 117 ? 23.723 6.313 -21.646 1.00 84.50 117 LEU A O 1
ATOM 900 N N . PRO A 1 118 ? 25.251 5.513 -20.192 1.00 86.75 118 PRO A N 1
ATOM 901 C CA . PRO A 1 118 ? 26.401 5.818 -21.038 1.00 86.75 118 PRO A CA 1
ATOM 902 C C . PRO A 1 118 ? 26.459 4.875 -22.248 1.00 86.75 118 PRO A C 1
ATOM 904 O O . PRO A 1 118 ? 25.960 3.751 -22.174 1.00 86.75 118 PRO A O 1
ATOM 907 N N . ASP A 1 119 ? 27.094 5.331 -23.327 1.00 89.50 119 ASP A N 1
ATOM 908 C CA . ASP A 1 119 ? 27.329 4.519 -24.523 1.00 89.50 119 ASP A CA 1
ATOM 909 C C . ASP A 1 119 ? 28.232 3.313 -24.196 1.00 89.50 119 ASP A C 1
ATOM 911 O O . ASP A 1 119 ? 29.134 3.407 -23.355 1.00 89.50 119 ASP A O 1
ATOM 915 N N . ILE A 1 120 ? 27.942 2.172 -24.829 1.00 88.56 120 ILE A N 1
ATOM 916 C CA . ILE A 1 120 ? 28.657 0.901 -24.652 1.00 88.56 120 ILE A CA 1
ATOM 917 C C . ILE A 1 120 ? 29.087 0.421 -26.035 1.00 88.56 120 ILE A C 1
ATOM 919 O O . ILE A 1 120 ? 28.334 -0.285 -26.717 1.00 88.56 120 ILE A O 1
ATOM 923 N N . ASP A 1 121 ? 30.289 0.828 -26.429 1.00 86.31 121 ASP A N 1
ATOM 924 C CA . ASP A 1 121 ? 30.880 0.473 -27.718 1.00 86.31 121 ASP A CA 1
ATOM 925 C C . ASP A 1 121 ? 31.714 -0.812 -27.604 1.00 86.31 121 ASP A C 1
ATOM 927 O O . ASP A 1 121 ? 31.777 -1.591 -28.555 1.00 86.31 121 ASP A O 1
ATOM 931 N N . GLY A 1 122 ? 32.297 -1.064 -26.423 1.00 86.69 122 GLY A N 1
ATOM 932 C CA . GLY A 1 122 ? 33.108 -2.246 -26.128 1.00 86.69 122 GLY A CA 1
ATOM 933 C C . GLY A 1 122 ? 32.790 -2.907 -24.783 1.00 86.69 122 GLY A C 1
ATOM 934 O O . GLY A 1 122 ? 32.023 -2.407 -23.953 1.00 86.69 122 GLY A O 1
ATOM 935 N N . VAL A 1 123 ? 33.387 -4.077 -24.547 1.00 88.00 123 VAL A N 1
ATOM 936 C CA . VAL A 1 123 ? 33.197 -4.864 -23.313 1.00 88.00 123 VAL A CA 1
ATOM 937 C C . VAL A 1 123 ? 33.728 -4.113 -22.082 1.00 88.00 123 VAL A C 1
ATOM 939 O O . VAL A 1 123 ? 33.195 -4.244 -20.977 1.00 88.00 123 VAL A O 1
ATOM 942 N N . GLU A 1 124 ? 34.750 -3.286 -22.272 1.00 88.31 124 GLU A N 1
ATOM 943 C CA . GLU A 1 124 ? 35.379 -2.426 -21.273 1.00 88.31 124 GLU A CA 1
ATOM 944 C C . GLU A 1 124 ? 34.467 -1.307 -20.746 1.00 88.31 124 GLU A C 1
ATOM 946 O O . GLU A 1 124 ? 34.703 -0.794 -19.650 1.00 88.31 124 GLU A O 1
ATOM 951 N N . ASP A 1 125 ? 33.404 -0.955 -21.475 1.00 91.38 125 ASP A N 1
ATOM 952 C CA . ASP A 1 125 ? 32.451 0.087 -21.078 1.00 91.38 125 ASP A CA 1
ATOM 953 C C . ASP A 1 125 ? 31.386 -0.415 -20.096 1.00 91.38 125 ASP A C 1
ATOM 955 O O . ASP A 1 125 ? 30.746 0.367 -19.383 1.00 91.38 125 ASP A O 1
ATOM 959 N N . VAL A 1 126 ? 31.205 -1.732 -20.006 1.00 91.31 126 VAL A N 1
ATOM 960 C CA . VAL A 1 126 ? 30.164 -2.362 -19.185 1.00 91.31 126 VAL A CA 1
ATOM 961 C C . VAL A 1 126 ? 30.264 -2.002 -17.696 1.00 91.31 126 VAL A C 1
ATOM 963 O O . VAL A 1 126 ? 29.239 -1.645 -17.104 1.00 91.31 126 VAL A O 1
ATOM 966 N N . PRO A 1 127 ? 31.452 -1.990 -17.055 1.00 93.00 127 PRO A N 1
ATOM 967 C CA . PRO A 1 127 ? 31.583 -1.538 -15.671 1.00 93.00 127 PRO A CA 1
ATOM 968 C C . PRO A 1 127 ? 31.121 -0.090 -15.459 1.00 93.00 127 PRO A C 1
ATOM 970 O O . PRO A 1 127 ? 30.526 0.222 -14.423 1.00 93.00 127 PRO A O 1
ATOM 973 N N . ARG A 1 128 ? 31.351 0.799 -16.437 1.00 93.31 128 ARG A N 1
ATOM 974 C CA . ARG A 1 128 ? 30.911 2.202 -16.380 1.00 93.31 128 ARG A CA 1
ATOM 975 C C . ARG A 1 128 ? 29.386 2.295 -16.438 1.00 93.31 128 ARG A C 1
ATOM 977 O O . ARG A 1 128 ? 28.800 3.021 -15.634 1.00 93.31 128 ARG A O 1
ATOM 984 N N . ALA A 1 129 ? 28.746 1.514 -17.306 1.00 93.19 129 ALA A N 1
ATOM 985 C CA . ALA A 1 129 ? 27.289 1.423 -17.389 1.00 93.19 129 ALA A CA 1
ATOM 986 C C . ALA A 1 129 ? 26.657 0.870 -16.099 1.00 93.19 129 ALA A C 1
ATOM 988 O O . ALA A 1 129 ? 25.733 1.476 -15.553 1.00 93.19 129 ALA A O 1
ATOM 989 N N . LEU A 1 130 ? 27.198 -0.220 -15.545 1.00 93.81 130 LEU A N 1
ATOM 990 C CA . LEU A 1 130 ? 26.720 -0.796 -14.281 1.00 93.81 130 LEU A CA 1
ATOM 991 C C . LEU A 1 130 ? 26.913 0.162 -13.095 1.00 93.81 130 LEU A C 1
ATOM 993 O O . LEU A 1 130 ? 26.044 0.263 -12.226 1.00 93.81 130 LEU A O 1
ATOM 997 N N . SER A 1 131 ? 28.020 0.910 -13.070 1.00 93.38 131 SER A N 1
ATOM 998 C CA . SER A 1 131 ? 28.263 1.945 -12.059 1.00 93.38 131 SER A CA 1
ATOM 999 C C . SER A 1 131 ? 27.232 3.074 -12.139 1.00 93.38 131 SER A C 1
ATOM 1001 O O . SER A 1 131 ? 26.691 3.480 -11.106 1.00 93.38 131 SER A O 1
ATOM 1003 N N . ALA A 1 132 ? 26.898 3.533 -13.352 1.00 93.81 132 ALA A N 1
ATOM 1004 C CA . ALA A 1 132 ? 25.856 4.533 -13.569 1.00 93.81 132 ALA A CA 1
ATOM 1005 C C . ALA A 1 132 ? 24.485 4.031 -13.087 1.00 93.81 132 ALA A C 1
ATOM 1007 O O . ALA A 1 132 ? 23.795 4.748 -12.365 1.00 93.81 132 ALA A O 1
ATOM 1008 N N . ILE A 1 133 ? 24.121 2.780 -13.397 1.00 93.19 133 ILE A N 1
ATOM 1009 C CA . ILE A 1 133 ? 22.869 2.160 -12.927 1.00 93.19 133 ILE A CA 1
ATOM 1010 C C . ILE A 1 133 ? 22.832 2.125 -11.397 1.00 93.19 133 ILE A C 1
ATOM 1012 O O . ILE A 1 133 ? 21.859 2.569 -10.787 1.00 93.19 133 ILE A O 1
ATOM 1016 N N . ARG A 1 134 ? 23.912 1.661 -10.756 1.00 93.25 134 ARG A N 1
ATOM 1017 C CA . ARG A 1 134 ? 24.011 1.629 -9.291 1.00 93.25 134 ARG A CA 1
ATOM 1018 C C . ARG A 1 134 ? 23.845 3.024 -8.686 1.00 93.25 134 ARG A C 1
ATOM 1020 O O . ARG A 1 134 ? 23.116 3.174 -7.710 1.00 93.25 134 ARG A O 1
ATOM 1027 N N . ALA A 1 135 ? 24.504 4.034 -9.253 1.00 92.38 135 ALA A N 1
ATOM 1028 C CA . ALA A 1 135 ? 24.375 5.416 -8.799 1.00 92.38 135 ALA A CA 1
ATOM 1029 C C . ALA A 1 135 ? 22.934 5.931 -8.950 1.00 92.38 135 ALA A C 1
ATOM 1031 O O . ALA A 1 135 ? 22.406 6.523 -8.011 1.00 92.38 135 ALA A O 1
ATOM 1032 N N . GLY A 1 136 ? 22.268 5.628 -10.068 1.00 90.38 136 GLY A N 1
ATOM 1033 C CA . GLY A 1 136 ? 20.863 5.972 -10.293 1.00 90.38 136 GLY A CA 1
ATOM 1034 C C . GLY A 1 136 ? 19.916 5.350 -9.260 1.00 90.38 136 GLY A C 1
ATOM 1035 O O . GLY A 1 136 ? 18.982 6.014 -8.810 1.00 90.38 136 GLY A O 1
ATOM 1036 N N . VAL A 1 137 ? 20.176 4.108 -8.831 1.00 90.94 137 VAL A N 1
ATOM 1037 C CA . VAL A 1 137 ? 19.414 3.453 -7.751 1.00 90.94 137 VAL A CA 1
ATOM 1038 C C . VAL A 1 137 ? 19.674 4.134 -6.405 1.00 90.94 137 VAL A C 1
ATOM 1040 O O . VAL A 1 137 ? 18.727 4.461 -5.692 1.00 90.94 137 VAL A O 1
ATOM 1043 N N . THR A 1 138 ? 20.940 4.390 -6.062 1.00 92.06 138 THR A N 1
ATOM 1044 C CA . THR A 1 138 ? 21.317 5.063 -4.805 1.00 92.06 138 THR A CA 1
ATOM 1045 C C . THR A 1 138 ? 20.720 6.467 -4.704 1.00 92.06 138 THR A C 1
ATOM 1047 O O . THR A 1 138 ? 20.260 6.866 -3.636 1.00 92.06 138 THR A O 1
ATOM 1050 N N . ASN A 1 139 ? 20.675 7.196 -5.820 1.00 89.31 139 ASN A N 1
ATOM 1051 C CA . ASN A 1 139 ? 20.126 8.550 -5.898 1.00 89.31 139 ASN A CA 1
ATOM 1052 C C . ASN A 1 139 ? 18.593 8.577 -6.044 1.00 89.31 139 ASN A C 1
ATOM 1054 O O . ASN A 1 139 ? 18.010 9.654 -6.154 1.00 89.31 139 ASN A O 1
ATOM 1058 N N . ALA A 1 140 ? 17.934 7.411 -6.056 1.00 84.75 140 ALA A N 1
ATOM 1059 C CA . ALA A 1 140 ? 16.496 7.255 -6.278 1.00 84.75 140 ALA A CA 1
ATOM 1060 C C . ALA A 1 140 ? 15.981 7.852 -7.609 1.00 84.75 140 ALA A C 1
ATOM 1062 O O . ALA A 1 140 ? 14.792 8.163 -7.743 1.00 84.75 140 ALA A O 1
ATOM 1063 N N . GLU A 1 141 ? 16.856 7.986 -8.609 1.00 86.00 141 GLU A N 1
ATOM 1064 C CA . GLU A 1 141 ? 16.491 8.366 -9.980 1.00 86.00 141 GLU A CA 1
ATOM 1065 C C . GLU A 1 141 ? 15.752 7.224 -10.690 1.00 86.00 141 GLU A C 1
ATOM 1067 O O . GLU A 1 141 ? 14.828 7.464 -11.472 1.00 86.00 141 GLU A O 1
ATOM 1072 N N . ILE A 1 142 ? 16.127 5.984 -10.363 1.00 88.31 142 ILE A N 1
ATOM 1073 C CA . ILE A 1 142 ? 15.481 4.738 -10.789 1.00 88.31 142 ILE A CA 1
ATOM 1074 C C . ILE A 1 142 ? 15.231 3.833 -9.578 1.00 88.31 142 ILE A C 1
ATOM 1076 O O . ILE A 1 142 ? 15.921 3.922 -8.563 1.00 88.31 142 ILE A O 1
ATOM 1080 N N . THR A 1 143 ? 14.223 2.963 -9.655 1.00 88.12 143 THR A N 1
ATOM 1081 C CA . THR A 1 143 ? 13.936 1.994 -8.585 1.00 88.12 143 THR A CA 1
ATOM 1082 C C . THR A 1 143 ? 14.928 0.823 -8.610 1.00 88.12 143 THR A C 1
ATOM 1084 O O . THR A 1 143 ? 15.528 0.552 -9.652 1.00 88.12 143 THR A O 1
ATOM 1087 N N . PRO A 1 144 ? 15.076 0.060 -7.507 1.00 90.62 144 PRO A N 1
ATOM 1088 C CA . PRO A 1 144 ? 15.900 -1.152 -7.507 1.00 90.62 144 PRO A CA 1
ATOM 1089 C C . PRO A 1 144 ? 15.484 -2.177 -8.572 1.00 90.62 144 PRO A C 1
ATOM 1091 O O . PRO A 1 144 ? 16.337 -2.824 -9.173 1.00 90.62 144 PRO A O 1
ATOM 1094 N N . GLU A 1 145 ? 14.180 -2.295 -8.835 1.00 88.81 145 GLU A N 1
ATOM 1095 C CA . GLU A 1 145 ? 13.653 -3.188 -9.872 1.00 88.81 145 GLU A CA 1
ATOM 1096 C C . GLU A 1 145 ? 14.031 -2.709 -11.278 1.00 88.81 145 GLU A C 1
ATOM 1098 O O . GLU A 1 145 ? 14.500 -3.489 -12.100 1.00 88.81 145 GLU A O 1
ATOM 1103 N N . GLN A 1 146 ? 13.921 -1.404 -11.537 1.00 87.56 146 GLN A N 1
ATOM 1104 C CA . GLN A 1 146 ? 14.367 -0.811 -12.800 1.00 87.56 146 GLN A CA 1
ATOM 1105 C C . GLN A 1 146 ? 15.881 -0.954 -12.990 1.00 87.56 146 GLN A C 1
ATOM 1107 O O . GLN A 1 146 ? 16.337 -1.235 -14.095 1.00 87.56 146 GLN A O 1
ATOM 1112 N N . GLY A 1 147 ? 16.663 -0.800 -11.917 1.00 91.94 147 GLY A N 1
ATOM 1113 C CA . GLY A 1 147 ? 18.106 -1.025 -11.946 1.00 91.94 147 GLY A CA 1
ATOM 1114 C C . GLY A 1 147 ? 18.458 -2.451 -12.365 1.00 91.94 147 GLY A C 1
ATOM 1115 O O . GLY A 1 147 ? 19.308 -2.633 -13.230 1.00 91.94 147 GLY A O 1
ATOM 1116 N N . ARG A 1 148 ? 17.748 -3.452 -11.827 1.00 93.06 148 ARG A N 1
ATOM 1117 C CA . ARG A 1 148 ? 17.916 -4.859 -12.221 1.00 93.06 148 ARG A CA 1
ATOM 1118 C C . ARG A 1 148 ? 17.645 -5.071 -13.711 1.00 93.06 148 ARG A C 1
ATOM 1120 O O . ARG A 1 148 ? 18.496 -5.612 -14.403 1.00 93.06 148 ARG A O 1
ATOM 1127 N N . GLN A 1 149 ? 16.511 -4.575 -14.207 1.00 91.44 149 GLN A N 1
ATOM 1128 C CA . GLN A 1 149 ? 16.133 -4.701 -15.620 1.00 91.44 149 GLN A CA 1
ATOM 1129 C C . GLN A 1 149 ? 17.173 -4.074 -16.564 1.00 91.44 149 GLN A C 1
ATOM 1131 O O . GLN A 1 149 ? 17.473 -4.629 -17.619 1.00 91.44 149 GLN A O 1
ATOM 1136 N N . LEU A 1 150 ? 17.746 -2.927 -16.183 1.00 92.31 150 LEU A N 1
ATOM 1137 C CA . LEU A 1 150 ? 18.809 -2.276 -16.952 1.00 92.31 150 LEU A CA 1
ATOM 1138 C C . LEU A 1 150 ? 20.120 -3.070 -16.909 1.00 92.31 150 LEU A C 1
ATOM 1140 O O . LEU A 1 150 ? 20.785 -3.190 -17.935 1.00 92.31 150 LEU A O 1
ATOM 1144 N N . SER A 1 151 ? 20.489 -3.628 -15.753 1.00 93.94 151 SER A N 1
ATOM 1145 C CA . SER A 1 151 ? 21.666 -4.495 -15.633 1.00 93.94 151 SER A CA 1
ATOM 1146 C C . SER A 1 151 ? 21.544 -5.749 -16.498 1.00 93.94 151 SER A C 1
ATOM 1148 O O . SER A 1 151 ? 22.502 -6.093 -17.184 1.00 93.94 151 SER A O 1
ATOM 1150 N N . ASP A 1 152 ? 20.363 -6.371 -16.544 1.00 95.25 152 ASP A N 1
ATOM 1151 C CA . ASP A 1 152 ? 20.107 -7.538 -17.397 1.00 95.25 152 ASP A CA 1
ATOM 1152 C C . ASP A 1 152 ? 20.297 -7.197 -18.886 1.00 95.25 152 ASP A C 1
ATOM 1154 O O . ASP A 1 152 ? 20.894 -7.970 -19.639 1.00 95.25 152 ASP A O 1
ATOM 1158 N N . LEU A 1 153 ? 19.841 -6.013 -19.314 1.00 93.31 153 LEU A N 1
ATOM 1159 C CA . LEU A 1 153 ? 20.011 -5.530 -20.687 1.00 93.31 153 LEU A CA 1
ATOM 1160 C C . LEU A 1 153 ? 21.489 -5.285 -21.025 1.00 93.31 153 LEU A C 1
ATOM 1162 O O . LEU A 1 153 ? 21.951 -5.689 -22.093 1.00 93.31 153 LEU A O 1
ATOM 1166 N N . VAL A 1 154 ? 22.242 -4.681 -20.102 1.00 93.94 154 VAL A N 1
ATOM 1167 C CA . VAL A 1 154 ? 23.693 -4.478 -20.245 1.00 93.94 154 VAL A CA 1
ATOM 1168 C C . VAL A 1 154 ? 24.427 -5.820 -20.366 1.00 93.94 154 VAL A C 1
ATOM 1170 O O . VAL A 1 154 ? 25.302 -5.964 -21.217 1.00 93.94 154 VAL A O 1
ATOM 1173 N N . ASP A 1 155 ? 24.042 -6.828 -19.583 1.00 94.00 155 ASP A N 1
ATOM 1174 C CA . ASP A 1 155 ? 24.640 -8.167 -19.643 1.00 94.00 155 ASP A CA 1
ATOM 1175 C C . ASP A 1 155 ? 24.304 -8.928 -20.933 1.00 94.00 155 ASP A C 1
ATOM 1177 O O . ASP A 1 155 ? 25.100 -9.750 -21.402 1.00 94.00 155 ASP A O 1
ATOM 1181 N N . ILE A 1 156 ? 23.125 -8.695 -21.515 1.00 94.81 156 ILE A N 1
ATOM 1182 C CA . ILE A 1 156 ? 22.780 -9.207 -22.848 1.00 94.81 156 ILE A CA 1
ATOM 1183 C C . ILE A 1 156 ? 23.683 -8.560 -23.905 1.00 94.81 156 ILE A C 1
ATOM 1185 O O . ILE A 1 156 ? 24.290 -9.280 -24.696 1.00 94.81 156 ILE A O 1
ATOM 1189 N N . HIS A 1 157 ? 23.833 -7.232 -23.882 1.00 92.44 157 HIS A N 1
ATOM 1190 C CA . HIS A 1 157 ? 24.678 -6.507 -24.839 1.00 92.44 157 HIS A CA 1
ATOM 1191 C C . HIS A 1 157 ? 26.154 -6.909 -24.733 1.00 92.44 157 HIS A C 1
ATOM 1193 O O . HIS A 1 157 ? 26.794 -7.201 -25.739 1.00 92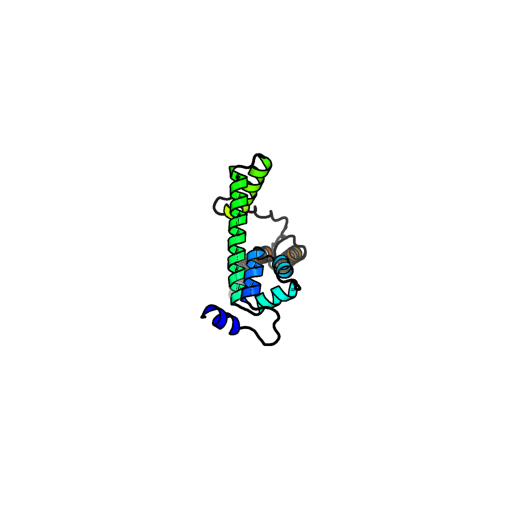.44 157 HIS A O 1
ATOM 1199 N N . ARG A 1 158 ? 26.679 -7.052 -23.507 1.00 94.44 158 ARG A N 1
ATOM 1200 C CA . ARG A 1 158 ? 28.046 -7.538 -23.269 1.00 94.44 158 ARG A CA 1
ATOM 1201 C C . ARG A 1 158 ? 28.296 -8.897 -23.919 1.00 94.44 158 ARG A C 1
ATOM 1203 O O . ARG A 1 158 ? 29.357 -9.108 -24.495 1.00 94.44 158 ARG A O 1
ATOM 1210 N N . ARG A 1 159 ? 27.355 -9.837 -23.785 1.00 93.56 159 ARG A N 1
ATOM 1211 C CA . ARG A 1 159 ? 27.489 -11.173 -24.387 1.00 93.56 159 ARG A CA 1
ATOM 1212 C C . ARG A 1 159 ? 27.573 -11.082 -25.907 1.00 93.56 159 ARG A C 1
ATOM 1214 O O . ARG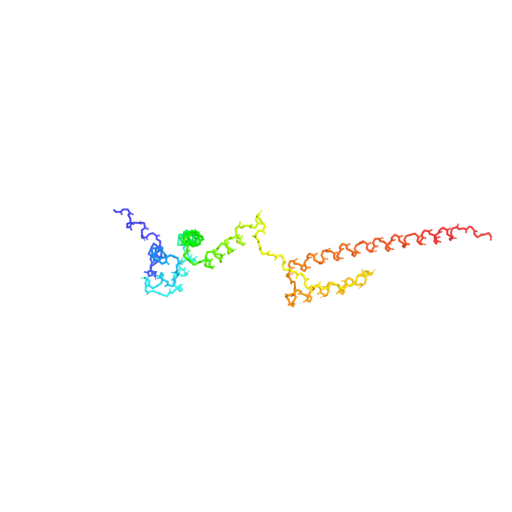 A 1 159 ? 28.492 -11.653 -26.474 1.00 93.56 159 ARG A O 1
ATOM 1221 N N . ALA A 1 160 ? 26.704 -10.285 -26.527 1.00 92.62 160 ALA A N 1
ATOM 1222 C CA . ALA A 1 160 ? 26.738 -10.067 -27.969 1.00 92.62 160 ALA A CA 1
ATOM 1223 C C . ALA A 1 160 ? 28.075 -9.466 -28.446 1.00 92.62 160 ALA A C 1
ATOM 1225 O O . ALA A 1 160 ? 28.622 -9.925 -29.444 1.00 92.62 160 ALA A O 1
ATOM 1226 N N . LEU A 1 161 ? 28.631 -8.487 -27.721 1.00 91.75 161 LEU A N 1
ATOM 1227 C CA . LEU A 1 161 ? 29.941 -7.903 -28.046 1.00 91.75 161 LEU A CA 1
ATOM 1228 C C . LEU A 1 161 ? 31.070 -8.939 -27.972 1.00 91.75 161 LEU A C 1
ATOM 1230 O O . LEU A 1 161 ? 31.875 -9.047 -28.894 1.00 91.75 161 LEU A O 1
ATOM 1234 N N . VAL A 1 162 ? 31.095 -9.735 -26.900 1.00 92.06 162 VAL A N 1
ATOM 1235 C CA . VAL A 1 162 ? 32.097 -10.792 -26.710 1.00 92.06 162 VAL A CA 1
ATOM 1236 C C . VAL A 1 162 ? 32.021 -11.842 -27.817 1.00 92.06 162 VAL A C 1
ATOM 1238 O O . VAL A 1 162 ? 33.060 -12.273 -28.310 1.00 92.06 162 VAL A O 1
ATOM 1241 N N . ASP A 1 163 ? 30.814 -12.238 -28.223 1.00 92.56 163 ASP A N 1
ATOM 1242 C CA . ASP A 1 163 ? 30.630 -13.219 -29.294 1.00 92.56 163 ASP A CA 1
ATOM 1243 C C . ASP A 1 163 ? 31.210 -12.695 -30.622 1.00 92.56 163 ASP A C 1
ATOM 1245 O O . ASP A 1 163 ? 31.976 -13.398 -31.281 1.00 92.56 163 ASP A O 1
ATOM 1249 N N . VAL A 1 164 ? 30.961 -11.423 -30.962 1.00 91.75 164 VAL A N 1
ATOM 1250 C CA . VAL A 1 164 ? 31.527 -10.789 -32.169 1.00 91.75 164 VAL A CA 1
ATOM 1251 C C . VAL A 1 164 ? 33.058 -10.702 -32.111 1.00 91.75 164 VAL A C 1
ATOM 1253 O O . VAL A 1 164 ? 33.734 -10.991 -33.102 1.00 91.75 164 VAL A O 1
ATOM 1256 N N . GLU A 1 165 ? 33.630 -10.321 -30.966 1.00 90.44 165 GLU A N 1
ATOM 1257 C CA . GLU A 1 165 ? 35.088 -10.262 -30.789 1.00 90.44 165 GLU A CA 1
ATOM 1258 C C . GLU A 1 165 ? 35.743 -11.645 -30.895 1.00 90.44 165 GLU A C 1
ATOM 1260 O O . GLU A 1 165 ? 36.809 -11.793 -31.505 1.00 90.44 165 GLU A O 1
ATOM 1265 N N . HIS A 1 166 ? 35.109 -12.669 -30.319 1.00 91.56 166 HIS A N 1
ATOM 1266 C CA . HIS A 1 166 ? 35.580 -14.047 -30.404 1.00 91.56 166 HIS A CA 1
ATOM 1267 C C . HIS A 1 166 ? 35.574 -14.556 -31.845 1.00 91.56 166 HIS A C 1
ATOM 1269 O O . HIS A 1 166 ? 36.593 -15.088 -32.293 1.00 91.56 166 HIS A O 1
ATOM 1275 N N . ASP A 1 167 ? 34.492 -14.334 -32.590 1.00 91.62 167 ASP A N 1
ATOM 1276 C CA . ASP A 1 167 ? 34.393 -14.734 -33.996 1.00 91.62 167 ASP A CA 1
ATOM 1277 C C . ASP A 1 167 ? 35.464 -14.044 -34.852 1.00 91.62 167 ASP A C 1
ATOM 1279 O O . ASP A 1 167 ? 36.173 -14.693 -35.630 1.00 91.62 167 ASP A O 1
ATOM 1283 N N . ALA A 1 168 ? 35.664 -12.737 -34.661 1.00 89.69 168 ALA A N 1
ATOM 1284 C CA . ALA A 1 168 ? 36.701 -11.987 -35.367 1.00 89.69 168 ALA A CA 1
ATOM 1285 C C . ALA A 1 168 ? 38.109 -12.542 -35.082 1.00 89.69 168 ALA A C 1
ATOM 1287 O O . ALA A 1 168 ? 38.937 -12.679 -35.992 1.00 89.69 168 ALA A O 1
ATOM 1288 N N . ARG A 1 169 ? 38.383 -12.901 -33.822 1.00 91.94 169 ARG A N 1
ATOM 1289 C CA . ARG A 1 169 ? 39.665 -13.482 -33.412 1.00 91.94 169 ARG A CA 1
ATOM 1290 C C . ARG A 1 169 ? 39.877 -14.883 -33.981 1.00 91.94 169 ARG A C 1
ATOM 1292 O O . ARG A 1 169 ? 40.999 -15.188 -34.388 1.00 91.94 169 ARG A O 1
ATOM 1299 N N . LEU A 1 170 ? 38.838 -15.717 -34.034 1.00 92.19 170 LEU A N 1
ATOM 1300 C CA . LEU A 1 170 ? 38.904 -17.049 -34.643 1.00 92.19 170 LEU A CA 1
ATOM 1301 C C . LEU A 1 170 ? 39.267 -16.953 -36.128 1.00 92.19 170 LEU A C 1
ATOM 1303 O O . LEU A 1 170 ? 40.250 -17.561 -36.551 1.00 92.19 170 LEU A O 1
ATOM 1307 N N . VAL A 1 171 ? 38.585 -16.090 -36.886 1.00 92.19 171 VAL A N 1
ATOM 1308 C CA . VAL A 1 171 ? 38.884 -15.858 -38.311 1.00 92.19 171 VAL A CA 1
ATOM 1309 C C . VAL A 1 171 ? 40.326 -15.373 -38.518 1.00 92.19 171 VAL A C 1
ATOM 1311 O O . VAL A 1 171 ? 41.014 -15.803 -39.448 1.00 92.19 171 VAL A O 1
ATOM 1314 N N . ALA A 1 172 ? 40.823 -14.480 -37.657 1.00 89.75 172 ALA A N 1
ATOM 1315 C CA . ALA A 1 172 ? 42.201 -13.993 -37.739 1.00 89.75 172 ALA A CA 1
ATOM 1316 C C . ALA A 1 172 ? 43.237 -15.106 -37.472 1.00 89.75 172 ALA A C 1
ATOM 1318 O O . ALA A 1 172 ? 44.265 -15.182 -38.157 1.00 89.75 172 ALA A O 1
ATOM 1319 N N . LEU A 1 173 ? 42.960 -15.990 -36.509 1.00 90.44 173 LEU A N 1
ATOM 1320 C CA . LEU A 1 173 ? 43.811 -17.140 -36.197 1.00 90.44 173 LEU A CA 1
ATOM 1321 C C . LEU A 1 173 ? 43.813 -18.165 -37.334 1.00 90.44 173 LEU A C 1
ATOM 1323 O O . LEU A 1 173 ? 44.887 -18.605 -37.739 1.00 90.44 173 LEU A O 1
ATOM 1327 N N . GLU A 1 174 ? 42.651 -18.491 -37.901 1.00 91.31 174 GLU A N 1
ATOM 1328 C CA . GLU A 1 174 ? 42.527 -19.404 -39.047 1.00 91.31 174 GLU A CA 1
ATOM 1329 C C . GLU A 1 174 ? 43.312 -18.906 -40.267 1.00 91.31 174 GLU A C 1
ATOM 1331 O O . GLU A 1 174 ? 44.010 -19.686 -40.923 1.00 91.31 174 GLU A O 1
ATOM 1336 N N . ARG A 1 175 ? 43.275 -17.594 -40.540 1.00 88.06 175 ARG A N 1
ATOM 1337 C CA . ARG A 1 175 ? 44.076 -16.968 -41.605 1.00 88.06 175 ARG A CA 1
ATOM 1338 C C . ARG A 1 175 ? 45.575 -17.088 -41.342 1.00 88.06 175 ARG A C 1
ATOM 1340 O O . ARG A 1 175 ? 46.318 -17.476 -42.239 1.00 88.06 175 ARG A O 1
ATOM 1347 N N . THR A 1 176 ? 46.008 -16.801 -40.115 1.00 87.69 176 THR A N 1
ATOM 1348 C CA . THR A 1 176 ? 47.425 -16.873 -39.717 1.00 87.69 176 THR A CA 1
ATOM 1349 C C . THR A 1 176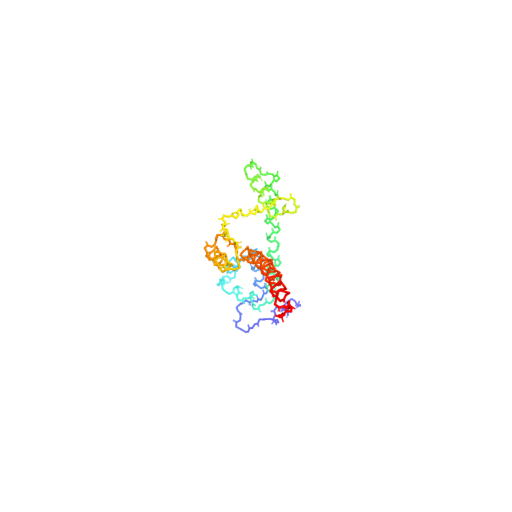 ? 47.963 -18.307 -39.773 1.00 87.69 176 THR A C 1
ATOM 1351 O O . THR A 1 176 ? 49.081 -18.547 -40.235 1.00 87.69 176 THR A O 1
ATOM 1354 N N . LEU A 1 177 ? 47.163 -19.280 -39.330 1.00 83.62 177 LEU A N 1
ATOM 1355 C CA . LEU A 1 177 ? 47.503 -20.702 -39.394 1.00 83.62 177 LEU A CA 1
ATOM 1356 C C . LEU A 1 177 ? 47.583 -21.190 -40.844 1.00 83.62 177 LEU A C 1
ATOM 1358 O O . LEU A 1 177 ? 48.547 -21.864 -41.203 1.00 83.62 177 LEU A O 1
ATOM 1362 N N . SER A 1 178 ? 46.633 -20.783 -41.690 1.00 79.94 178 SER A N 1
ATOM 1363 C CA . SER A 1 178 ? 46.634 -21.118 -43.120 1.00 79.94 178 SER A CA 1
ATOM 1364 C C . SER A 1 178 ? 47.842 -20.527 -43.855 1.00 79.94 178 SER A C 1
ATOM 1366 O O . SER A 1 178 ? 48.421 -21.197 -44.706 1.00 79.94 178 SER A O 1
ATOM 1368 N N . SER A 1 179 ? 48.283 -19.311 -43.503 1.00 76.56 179 SER A N 1
ATOM 1369 C CA . SER A 1 179 ? 49.489 -18.709 -44.091 1.00 76.56 179 SER A CA 1
ATOM 1370 C C . SER A 1 179 ? 50.792 -19.357 -43.612 1.00 76.56 179 SER A C 1
ATOM 1372 O O . SER A 1 179 ? 51.733 -19.472 -44.392 1.00 76.56 179 SER A O 1
ATOM 1374 N N . ASN A 1 180 ? 50.862 -19.808 -42.353 1.00 73.19 180 ASN A N 1
ATOM 1375 C CA . ASN A 1 180 ? 52.052 -20.477 -41.805 1.00 73.19 180 ASN A CA 1
ATOM 1376 C C . ASN A 1 180 ? 52.196 -21.943 -42.248 1.00 73.19 180 ASN A C 1
ATOM 1378 O O . ASN A 1 180 ? 53.284 -22.502 -42.125 1.00 73.19 180 ASN A O 1
ATOM 1382 N N . ALA A 1 181 ? 51.125 -22.561 -42.754 1.00 65.81 181 ALA A N 1
ATOM 1383 C CA . ALA A 1 181 ? 51.132 -23.921 -43.290 1.00 65.81 181 ALA A CA 1
ATOM 1384 C C . ALA A 1 181 ? 51.595 -24.011 -44.761 1.00 65.81 181 ALA A C 1
ATOM 1386 O O . ALA A 1 181 ? 51.690 -25.114 -45.301 1.00 65.81 181 ALA A O 1
ATOM 1387 N N . ALA A 1 182 ? 51.899 -22.885 -45.421 1.00 58.09 182 ALA A N 1
ATOM 1388 C CA . ALA A 1 182 ? 52.480 -22.889 -46.763 1.00 58.09 182 ALA A CA 1
ATOM 1389 C C . ALA A 1 182 ? 53.914 -23.474 -46.732 1.00 58.09 182 ALA A C 1
ATOM 1391 O O . ALA A 1 182 ? 54.712 -23.083 -45.873 1.00 58.09 182 ALA A O 1
ATOM 1392 N N . PRO A 1 183 ? 54.267 -24.416 -47.631 1.00 51.88 183 PRO A N 1
ATOM 1393 C CA . PRO A 1 183 ? 55.535 -25.134 -47.558 1.00 51.88 183 PRO A CA 1
ATOM 1394 C C . PRO A 1 183 ? 56.719 -24.185 -47.778 1.00 51.88 183 PRO A C 1
ATOM 1396 O O . PRO A 1 183 ? 56.774 -23.452 -48.766 1.00 51.88 183 PRO A O 1
ATOM 1399 N N . ARG A 1 184 ? 57.686 -24.217 -46.853 1.00 56.56 184 ARG A N 1
ATOM 1400 C CA . ARG A 1 184 ? 59.002 -23.597 -47.050 1.00 56.56 184 ARG A CA 1
ATOM 1401 C C . ARG A 1 184 ? 59.768 -24.462 -48.054 1.00 56.56 184 ARG A C 1
ATOM 1403 O O . ARG A 1 184 ? 60.228 -25.540 -47.683 1.00 56.56 184 ARG A O 1
ATOM 1410 N N . HIS A 1 185 ? 59.800 -24.026 -49.311 1.00 49.19 185 HIS A N 1
ATOM 1411 C CA . HIS A 1 185 ? 60.655 -24.591 -50.357 1.00 49.19 185 HIS A CA 1
ATOM 1412 C C . HIS A 1 185 ? 62.120 -24.208 -50.142 1.00 49.19 185 HIS A C 1
ATOM 1414 O O . HIS A 1 185 ? 62.364 -23.065 -49.691 1.00 49.19 185 HIS A O 1
#

Radius of gyration: 32.79 Å; chains: 1; bounding box: 86×44×87 Å

pLDDT: mean 86.6, std 13.61, range [44.09, 98.0]

Organism: NCBI:txid2665159

Secondary structure (DSSP, 8-state):
-HHHHHHTSS--TT-SS-HHHHHHHHHHTTT-HHHHHHHHTS-HHHHHHHHHH-HHHHHHHHHHHHHHHHHHHHHHHHHHHH-S-HHHHHHHHHHHHHHH-GGGT-SPPPPP--PPPPP--SGGGHHHHHHHHHHHHHTTSS-HHHHHHHHHHHHHHHHHHHHHHHHHHHHHHHHHHHHHTS---

Foldseek 3Di:
DVVVVVQPPADDPPDPDTLVLLLVLCLVVLNDLVSSCVVVVHDSVSSVVSCVVPVV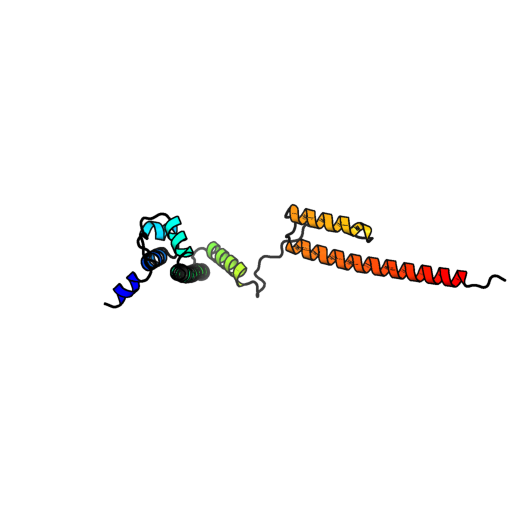SVVSSVVSPVVVVVVVVVVLVCQLPPPPDVVSNVVSVLVCCQVPVVVVVNHPDPDPQPQDFDDDPALVCLVVRLVSLVVCCVVVSDPPVVSVVSNVVSVVVSVVRVVVVVVVVVVVVVVVVVVVPPDDD